Protein AF-A0A427AGK7-F1 (afdb_monomer_lite)

Secondary structure (DSSP, 8-state):
--PPPPPPPP------SS-SS-EEEE---GGGG--TT-PPP-----------PEEEEEEEE---TT-S--HHHHHHHHHHHHHHHH-PPTTEEEEEEEEEPSSHHHHHHHHHHHHHTPPPB----HHHHHHHHHTTT--EEEES---SSHHHHHHHHHHHHHHHHTB---EEE---TTTS-HHHHHHHHHHHHHHHHT--

Structure (mmCIF, N/CA/C/O backbone):
data_AF-A0A427AGK7-F1
#
_entry.id   AF-A0A427AGK7-F1
#
loop_
_atom_site.group_PDB
_atom_site.id
_atom_site.type_symbol
_atom_site.label_atom_id
_atom_site.label_alt_id
_atom_site.label_comp_id
_atom_site.label_asym_id
_atom_site.label_entity_id
_atom_site.label_seq_id
_atom_site.pdbx_PDB_ins_code
_atom_site.Cartn_x
_atom_site.Cartn_y
_atom_site.Cartn_z
_atom_site.occupancy
_atom_site.B_iso_or_equiv
_atom_site.auth_seq_id
_atom_site.auth_comp_id
_atom_site.auth_asym_id
_atom_site.auth_atom_id
_atom_site.pdbx_PDB_model_num
ATOM 1 N N . ARG A 1 1 ? 22.500 26.316 5.414 1.00 35.50 1 ARG A N 1
ATOM 2 C CA . ARG A 1 1 ? 22.811 25.466 4.239 1.00 35.50 1 ARG A CA 1
ATOM 3 C C . ARG A 1 1 ? 22.930 24.039 4.759 1.00 35.50 1 ARG A C 1
ATOM 5 O O . ARG A 1 1 ? 23.998 23.674 5.224 1.00 35.50 1 ARG A O 1
ATOM 12 N N . HIS A 1 2 ? 21.816 23.311 4.831 1.00 31.70 2 HIS A N 1
ATOM 13 C CA . HIS A 1 2 ? 21.818 21.918 5.280 1.00 31.70 2 HIS A CA 1
ATOM 14 C C . HIS A 1 2 ? 22.130 21.042 4.071 1.00 31.70 2 HIS A C 1
ATOM 16 O O . HIS A 1 2 ? 21.381 21.049 3.099 1.00 31.70 2 HIS A O 1
ATOM 22 N N . SER A 1 3 ? 23.280 20.378 4.099 1.00 33.50 3 SER A N 1
ATOM 23 C CA . SER A 1 3 ? 23.682 19.441 3.057 1.00 33.50 3 SER A CA 1
ATOM 24 C C . SER A 1 3 ? 22.918 18.138 3.258 1.00 33.50 3 SER A C 1
ATOM 26 O O . SER A 1 3 ? 23.075 17.489 4.291 1.00 33.50 3 SER A O 1
ATOM 28 N N . LEU A 1 4 ? 22.086 17.777 2.283 1.00 35.69 4 LEU A N 1
ATOM 29 C CA . LEU A 1 4 ? 21.506 16.440 2.187 1.00 35.69 4 LEU A CA 1
ATOM 30 C C . LEU A 1 4 ? 22.646 15.413 2.033 1.00 35.69 4 LEU A C 1
ATOM 32 O O . LEU A 1 4 ? 23.600 15.682 1.292 1.00 35.69 4 LEU A O 1
ATOM 36 N N . PRO A 1 5 ? 22.588 14.257 2.716 1.00 35.25 5 PRO A N 1
ATOM 37 C CA . PRO A 1 5 ? 23.569 13.199 2.521 1.00 35.25 5 PRO A CA 1
ATOM 38 C C . PRO A 1 5 ? 23.477 12.669 1.084 1.00 35.25 5 PRO A C 1
ATOM 40 O O . PRO A 1 5 ? 22.405 12.288 0.616 1.00 35.25 5 PRO A O 1
ATOM 43 N N . GLN A 1 6 ? 24.605 12.683 0.369 1.00 34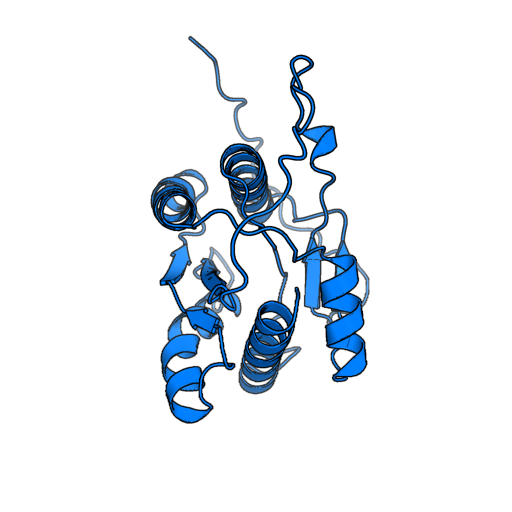.66 6 GLN A N 1
ATOM 44 C CA . GLN A 1 6 ? 24.687 12.176 -1.000 1.00 34.66 6 GLN A CA 1
ATOM 45 C C . GLN A 1 6 ? 24.492 10.654 -1.036 1.00 34.66 6 GLN A C 1
ATOM 47 O O . GLN A 1 6 ? 25.015 9.929 -0.188 1.00 34.66 6 GLN A O 1
ATOM 52 N N . GLN A 1 7 ? 23.747 10.182 -2.037 1.00 40.00 7 GLN A N 1
ATOM 53 C CA . GLN A 1 7 ? 23.478 8.763 -2.271 1.00 40.00 7 GLN A CA 1
ATOM 54 C C . GLN A 1 7 ? 24.764 8.001 -2.652 1.00 40.00 7 GLN A C 1
ATOM 56 O O . GLN A 1 7 ? 25.498 8.465 -3.528 1.00 40.00 7 GLN A O 1
ATOM 61 N N . PRO A 1 8 ? 25.046 6.822 -2.064 1.00 30.89 8 PRO A N 1
ATOM 62 C CA . PRO A 1 8 ? 26.106 5.945 -2.546 1.00 30.89 8 PRO A CA 1
ATOM 63 C C . PRO A 1 8 ? 25.669 5.171 -3.801 1.00 30.89 8 PRO A C 1
ATOM 65 O O . PRO A 1 8 ? 24.491 4.873 -4.005 1.00 30.89 8 PRO A O 1
ATOM 68 N N . SER A 1 9 ? 26.647 4.868 -4.655 1.00 37.69 9 SER A N 1
ATOM 69 C CA . SER A 1 9 ? 26.482 4.307 -5.996 1.00 37.69 9 SER A CA 1
ATOM 70 C C . SER A 1 9 ? 25.935 2.873 -6.030 1.00 37.69 9 SER A C 1
ATOM 72 O O . SER A 1 9 ? 26.129 2.060 -5.127 1.00 37.69 9 SER A O 1
ATOM 74 N N . SER A 1 10 ? 25.239 2.588 -7.133 1.00 44.53 10 SER A N 1
ATOM 75 C CA . SER A 1 10 ? 24.468 1.381 -7.428 1.00 44.53 10 SER A CA 1
ATOM 76 C C . SER A 1 10 ? 25.247 0.069 -7.269 1.00 44.53 10 SER A C 1
ATOM 78 O O . SER A 1 10 ? 26.170 -0.212 -8.035 1.00 44.53 10 SER A O 1
ATOM 80 N N . SER A 1 11 ? 24.785 -0.810 -6.381 1.00 33.19 11 SER A N 1
ATOM 81 C CA . SER A 1 11 ? 25.010 -2.251 -6.526 1.00 33.19 11 SER A CA 1
ATOM 82 C C . SER A 1 11 ? 23.717 -2.992 -6.196 1.00 33.19 11 SER A C 1
ATOM 84 O O . SER A 1 11 ? 23.063 -2.682 -5.201 1.00 33.19 11 SER A O 1
ATOM 86 N N . ALA A 1 12 ? 23.341 -3.902 -7.090 1.00 35.28 12 ALA A N 1
ATOM 87 C CA . ALA A 1 12 ? 22.049 -4.561 -7.203 1.00 35.28 12 ALA A CA 1
ATOM 88 C C . ALA A 1 12 ? 21.506 -5.180 -5.902 1.00 35.28 12 ALA A C 1
ATOM 90 O O . ALA A 1 12 ? 22.242 -5.669 -5.044 1.00 35.28 12 ALA A O 1
ATOM 91 N N . ALA A 1 13 ? 20.175 -5.176 -5.809 1.00 34.19 13 ALA A N 1
ATOM 92 C CA . ALA A 1 13 ? 19.383 -5.818 -4.774 1.00 34.19 13 ALA A CA 1
ATOM 93 C C . ALA A 1 13 ? 19.813 -7.277 -4.555 1.00 34.19 13 ALA A C 1
ATOM 95 O O . ALA A 1 13 ? 19.560 -8.142 -5.389 1.00 34.19 13 ALA A O 1
ATOM 96 N N . LYS A 1 14 ? 20.424 -7.568 -3.402 1.00 30.39 14 LYS A N 1
ATOM 97 C CA . LYS A 1 14 ? 20.350 -8.921 -2.847 1.00 30.39 14 LYS A CA 1
ATOM 98 C C . LYS A 1 14 ? 18.959 -9.070 -2.247 1.00 30.39 14 LYS A C 1
ATOM 100 O O . LYS A 1 14 ? 18.666 -8.403 -1.255 1.00 30.39 14 LYS A O 1
ATOM 105 N N . ALA A 1 15 ? 18.126 -9.865 -2.911 1.00 37.25 15 ALA A N 1
ATOM 106 C CA . ALA A 1 15 ? 16.858 -10.345 -2.389 1.00 37.25 15 ALA A CA 1
ATOM 107 C C . ALA A 1 15 ? 17.104 -11.049 -1.048 1.00 37.25 15 ALA A C 1
ATOM 109 O O . ALA A 1 15 ? 18.038 -11.846 -0.937 1.00 37.25 15 ALA A O 1
ATOM 110 N N . GLU A 1 16 ? 16.306 -10.725 -0.031 1.00 40.09 16 GLU A N 1
ATOM 111 C CA . GLU A 1 16 ? 16.298 -11.499 1.206 1.00 40.09 16 GLU A CA 1
ATOM 112 C C . GLU A 1 16 ? 15.778 -12.911 0.916 1.00 40.09 16 GLU A C 1
ATOM 114 O O . GLU A 1 16 ? 14.703 -13.115 0.349 1.00 40.09 16 GLU A O 1
ATOM 119 N N . GLU A 1 17 ? 16.595 -13.887 1.284 1.00 42.41 17 GLU A N 1
ATOM 120 C CA . GLU A 1 17 ? 16.390 -15.308 1.064 1.00 42.41 17 GLU A CA 1
ATOM 121 C C . GLU A 1 17 ? 15.401 -15.837 2.115 1.00 42.41 17 GLU A C 1
ATOM 123 O O . GLU A 1 17 ? 15.739 -16.015 3.283 1.00 42.41 17 GLU A O 1
ATOM 128 N N . GLY A 1 18 ? 14.143 -16.034 1.715 1.00 41.34 18 GLY A N 1
ATOM 129 C CA . GLY A 1 18 ? 13.121 -16.627 2.578 1.00 41.34 18 GLY A CA 1
ATOM 130 C C . GLY A 1 18 ? 11.700 -16.332 2.105 1.00 41.34 18 GLY A C 1
ATOM 131 O O . GLY A 1 18 ? 11.166 -15.258 2.365 1.00 41.34 18 GLY A O 1
ATOM 132 N N . TYR A 1 19 ? 11.075 -17.319 1.460 1.00 43.12 19 TYR A N 1
ATOM 133 C CA . TYR A 1 19 ? 9.668 -17.350 1.029 1.00 43.12 19 TYR A CA 1
ATOM 134 C C . TYR A 1 19 ? 9.284 -16.288 -0.020 1.00 43.12 19 TYR A C 1
ATOM 136 O O . TYR A 1 19 ? 8.870 -15.186 0.359 1.00 43.12 19 TYR A O 1
ATOM 144 N N . PRO A 1 20 ? 9.376 -16.622 -1.324 1.00 52.53 20 PRO A N 1
ATOM 145 C CA . PRO A 1 20 ? 8.968 -15.730 -2.412 1.00 52.53 20 PRO A CA 1
ATOM 146 C C . PRO A 1 20 ? 7.445 -15.485 -2.452 1.00 52.53 20 PRO A C 1
ATOM 148 O O . PRO A 1 20 ? 7.007 -14.508 -3.046 1.00 52.53 20 PRO A O 1
ATOM 151 N N . ASP A 1 21 ? 6.642 -16.298 -1.754 1.00 58.91 21 ASP A N 1
ATOM 152 C CA . ASP A 1 21 ? 5.173 -16.321 -1.862 1.00 58.91 21 ASP A CA 1
ATOM 153 C C . ASP A 1 21 ? 4.446 -15.525 -0.757 1.00 58.91 21 ASP A C 1
ATOM 155 O O . ASP A 1 21 ? 3.415 -15.957 -0.238 1.00 58.91 21 ASP A O 1
ATOM 159 N N . THR A 1 22 ? 4.989 -14.403 -0.278 1.00 69.81 22 THR A N 1
ATOM 160 C CA . THR A 1 22 ? 4.386 -13.681 0.863 1.00 69.81 22 THR A CA 1
ATOM 161 C C . THR A 1 22 ? 4.417 -12.168 0.689 1.00 69.81 22 THR A C 1
ATOM 163 O O . THR A 1 22 ? 5.399 -11.606 0.214 1.00 69.81 22 THR A O 1
ATOM 166 N N . PHE A 1 23 ? 3.354 -11.503 1.146 1.00 79.31 23 PHE A N 1
ATOM 167 C CA . PHE A 1 23 ? 3.286 -10.047 1.262 1.00 79.31 23 PHE A CA 1
ATOM 168 C C . PHE A 1 23 ? 4.051 -9.576 2.502 1.00 79.31 23 PHE A C 1
ATOM 170 O O . PHE A 1 23 ? 3.842 -10.091 3.606 1.00 79.31 23 PHE A O 1
ATOM 177 N N . VAL A 1 24 ? 4.937 -8.596 2.346 1.00 78.44 24 VAL A N 1
ATOM 178 C CA . VAL A 1 24 ? 5.840 -8.179 3.429 1.00 78.44 24 VAL A CA 1
ATOM 179 C C . VAL A 1 24 ? 5.551 -6.744 3.831 1.00 78.44 24 VAL A C 1
ATOM 181 O O . VAL A 1 24 ? 5.811 -5.823 3.067 1.00 78.44 24 VAL A O 1
ATOM 184 N N . PHE A 1 25 ? 5.041 -6.556 5.043 1.00 79.88 25 PHE A N 1
ATOM 185 C CA . PHE A 1 25 ? 4.836 -5.241 5.635 1.00 79.88 25 PHE A CA 1
ATOM 186 C C . PHE A 1 25 ? 6.136 -4.756 6.263 1.00 79.88 25 PHE A C 1
ATOM 188 O O . PHE A 1 25 ? 6.642 -5.370 7.204 1.00 79.88 25 PHE A O 1
ATOM 195 N N . SER A 1 26 ? 6.673 -3.644 5.786 1.00 76.31 26 SER A N 1
ATOM 196 C CA . SER A 1 26 ? 7.818 -3.022 6.441 1.00 76.31 26 SER A CA 1
ATOM 197 C C . SER A 1 26 ? 7.371 -2.386 7.760 1.00 76.31 26 SER A C 1
ATOM 199 O O . SER A 1 26 ? 6.339 -1.722 7.827 1.00 76.31 26 SER A O 1
ATOM 201 N N . ARG A 1 27 ? 8.152 -2.589 8.820 1.00 67.75 27 ARG A N 1
ATOM 202 C CA . ARG A 1 27 ? 8.009 -1.941 10.122 1.00 67.75 27 ARG A CA 1
ATOM 203 C C . ARG A 1 27 ? 9.362 -1.363 10.484 1.00 67.75 27 ARG A C 1
ATOM 205 O O . ARG A 1 27 ? 10.180 -2.042 11.092 1.00 67.75 27 ARG A O 1
ATOM 212 N N . VAL A 1 28 ? 9.603 -0.109 10.129 1.00 59.59 28 VAL A N 1
ATOM 213 C CA . VAL A 1 28 ? 10.784 0.582 10.643 1.00 59.59 28 VAL A CA 1
ATOM 214 C C . VAL A 1 28 ? 10.365 1.358 11.893 1.00 59.59 28 VAL A C 1
ATOM 216 O O . VAL A 1 28 ? 9.384 2.102 11.821 1.00 59.59 28 VAL A O 1
ATOM 219 N N . PRO A 1 29 ? 11.008 1.161 13.062 1.00 56.38 29 PRO A N 1
ATOM 220 C CA . PRO A 1 29 ? 10.618 1.878 14.269 1.00 56.38 29 PRO A CA 1
ATOM 221 C C . PRO A 1 29 ? 10.714 3.386 14.027 1.00 56.38 29 PRO A C 1
ATOM 223 O O . PRO A 1 29 ? 11.797 3.883 13.750 1.00 56.38 29 PRO A O 1
ATOM 226 N N . ALA A 1 30 ? 9.617 4.133 14.180 1.00 49.88 30 ALA A N 1
ATOM 227 C CA . ALA A 1 30 ? 9.643 5.599 14.056 1.00 49.88 30 ALA A CA 1
ATOM 228 C C . ALA A 1 30 ? 10.718 6.247 14.963 1.00 49.88 30 ALA A C 1
ATOM 230 O O . ALA A 1 30 ? 11.236 7.322 14.689 1.00 49.88 30 ALA A O 1
ATOM 231 N N . GLU A 1 31 ? 11.107 5.544 16.028 1.00 51.75 31 GLU A N 1
ATOM 232 C CA . GLU A 1 31 ? 12.115 5.949 17.006 1.00 51.75 31 GLU A CA 1
ATOM 233 C C . GLU A 1 31 ? 13.527 6.092 16.436 1.00 51.75 31 GLU A C 1
ATOM 235 O O . GLU A 1 31 ? 14.267 6.943 16.921 1.00 51.75 31 GLU A O 1
ATOM 240 N N . ILE A 1 32 ? 13.895 5.335 15.392 1.00 54.22 32 ILE A N 1
ATOM 241 C CA . ILE A 1 32 ? 15.199 5.520 14.732 1.00 54.22 32 ILE A CA 1
ATOM 242 C C . ILE A 1 32 ? 15.270 6.831 13.929 1.00 54.22 32 ILE A C 1
ATOM 244 O O . ILE A 1 32 ? 16.322 7.171 13.394 1.00 54.22 32 ILE A O 1
ATOM 248 N N . TYR A 1 33 ? 14.155 7.566 13.851 1.00 50.22 33 TYR A N 1
ATOM 249 C CA . TYR A 1 33 ? 14.001 8.791 13.073 1.00 50.22 33 TYR A CA 1
ATOM 250 C C . TYR A 1 33 ? 13.654 10.026 13.919 1.00 50.22 33 TYR A C 1
ATOM 252 O O . TYR A 1 33 ? 13.439 11.102 13.361 1.00 50.22 33 TYR A O 1
ATOM 260 N N . ARG A 1 34 ? 13.637 9.907 15.256 1.00 49.81 34 ARG A N 1
ATOM 261 C CA . ARG A 1 34 ? 13.461 11.050 16.166 1.00 49.81 34 ARG A CA 1
ATOM 262 C C . ARG A 1 34 ? 14.764 11.861 16.260 1.00 49.81 34 ARG A C 1
ATOM 264 O O . ARG A 1 34 ? 15.786 11.321 16.672 1.00 49.81 34 ARG A O 1
ATOM 271 N N . ASP A 1 35 ? 14.726 13.159 15.935 1.00 44.09 35 ASP A N 1
ATOM 272 C CA . ASP A 1 35 ? 15.713 14.129 16.457 1.00 44.09 35 ASP A CA 1
ATOM 273 C C . ASP A 1 35 ? 15.574 14.169 17.995 1.00 44.09 35 ASP A C 1
ATOM 275 O O . ASP A 1 35 ? 14.478 13.961 18.526 1.00 44.09 35 ASP A O 1
ATOM 279 N N . GLU A 1 36 ? 16.645 14.489 18.728 1.00 45.47 36 GLU A N 1
ATOM 280 C CA . GLU A 1 36 ? 16.700 14.586 20.203 1.00 45.47 36 GLU A CA 1
ATOM 281 C C . GLU A 1 36 ? 15.717 15.628 20.795 1.00 45.47 36 GLU A C 1
ATOM 283 O O . GLU A 1 36 ? 15.633 15.825 22.006 1.00 45.47 36 GLU A O 1
ATOM 288 N N . ARG A 1 37 ? 14.916 16.280 19.945 1.00 50.00 37 ARG A N 1
ATOM 289 C CA . ARG A 1 37 ? 13.854 17.238 20.270 1.00 50.00 37 ARG A CA 1
ATOM 290 C C . ARG A 1 37 ? 12.438 16.645 20.191 1.00 50.00 37 ARG A C 1
ATOM 292 O O . ARG A 1 37 ? 11.480 17.368 19.927 1.00 50.00 37 ARG A O 1
ATOM 299 N N . GLY A 1 38 ? 12.284 15.340 20.417 1.00 43.19 38 GLY A N 1
ATOM 300 C CA . GLY A 1 38 ? 10.993 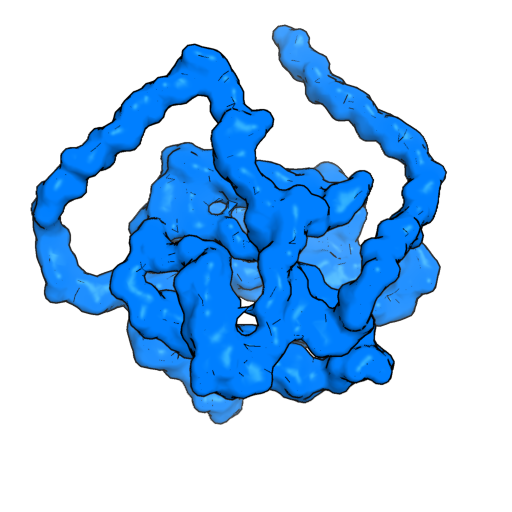14.644 20.399 1.00 43.19 38 GLY A CA 1
ATOM 301 C C . GLY A 1 38 ? 10.023 15.118 21.492 1.00 43.19 38 GLY A C 1
ATOM 302 O O . GLY A 1 38 ? 10.138 14.735 22.658 1.00 43.19 38 GLY A O 1
ATOM 303 N N . GLY A 1 39 ? 9.041 15.937 21.110 1.00 42.56 39 GLY A N 1
ATOM 304 C CA . GLY A 1 39 ? 7.917 16.333 21.959 1.00 42.56 39 GLY A CA 1
ATOM 305 C C . GLY A 1 39 ? 7.001 15.151 22.298 1.00 42.56 39 GLY A C 1
ATOM 306 O O . GLY A 1 39 ? 6.704 14.308 21.453 1.00 42.56 39 GLY A O 1
ATOM 307 N N . ARG A 1 40 ? 6.542 15.082 23.554 1.00 43.88 40 ARG A N 1
ATOM 308 C CA . ARG A 1 40 ? 5.563 14.083 24.016 1.00 43.88 40 ARG A CA 1
ATOM 309 C C . ARG A 1 40 ? 4.237 14.232 23.268 1.00 43.88 40 ARG A C 1
ATOM 311 O O . ARG A 1 40 ? 3.692 15.333 23.205 1.00 43.88 40 ARG A O 1
ATOM 318 N N . ARG A 1 41 ? 3.684 13.100 22.812 1.00 50.47 41 ARG A N 1
ATOM 319 C CA . ARG A 1 41 ? 2.290 12.977 22.360 1.00 50.47 41 ARG A CA 1
ATOM 320 C C . ARG A 1 41 ? 1.360 13.490 23.461 1.00 50.47 41 ARG A C 1
ATOM 322 O O . ARG A 1 41 ? 1.372 12.952 24.569 1.00 50.47 41 ARG A O 1
ATOM 329 N N . ARG A 1 42 ? 0.568 14.520 23.162 1.00 38.69 42 ARG A N 1
ATOM 330 C CA . ARG A 1 42 ? -0.614 14.844 23.959 1.00 38.69 42 ARG A CA 1
ATOM 331 C C . ARG A 1 42 ? -1.712 13.873 23.544 1.00 38.69 42 ARG A C 1
ATOM 333 O O . ARG A 1 42 ? -2.095 13.836 22.380 1.00 38.69 42 ARG A O 1
ATOM 340 N N . GLN A 1 43 ? -2.124 13.028 24.482 1.00 38.06 43 GLN A N 1
ATOM 341 C CA . GLN A 1 43 ? -3.435 12.399 24.421 1.00 38.06 43 GLN A CA 1
ATOM 342 C C . GLN A 1 43 ? -4.435 13.503 24.733 1.00 38.06 43 GLN A C 1
ATOM 344 O O . GLN A 1 43 ? -4.582 13.872 25.895 1.00 38.06 43 GLN A O 1
ATOM 349 N N . ASP A 1 44 ? -5.063 14.048 23.702 1.00 38.09 44 ASP A N 1
ATOM 350 C CA . ASP A 1 44 ? -6.246 14.869 23.894 1.00 38.09 44 ASP A CA 1
ATOM 351 C C . ASP A 1 44 ? -7.464 13.948 23.697 1.00 38.09 44 ASP A C 1
ATOM 353 O O . ASP A 1 44 ? -7.627 13.308 22.656 1.00 38.09 44 ASP A O 1
ATOM 357 N N . GLU A 1 45 ? -8.251 13.799 24.767 1.00 51.56 45 GLU A N 1
ATOM 358 C CA . GLU A 1 45 ? -9.477 13.000 24.845 1.00 51.56 45 GLU A CA 1
ATOM 359 C C . GLU A 1 45 ? -10.679 13.679 24.158 1.00 51.56 45 GLU A C 1
ATOM 361 O O . GLU A 1 45 ? -10.902 14.877 24.308 1.00 51.56 45 GLU A O 1
ATOM 366 N N . MET A 1 46 ? -11.505 12.820 23.542 1.00 51.97 46 MET A N 1
ATOM 367 C CA . MET A 1 46 ? -12.957 12.886 23.286 1.00 51.97 46 MET A CA 1
ATOM 368 C C . MET A 1 46 ? -13.577 13.988 22.403 1.00 51.97 46 MET A C 1
ATOM 370 O O . MET A 1 46 ? -13.619 15.165 22.748 1.00 51.97 46 MET A O 1
ATOM 374 N N . GLY A 1 47 ? -14.305 13.530 21.371 1.00 40.53 47 GLY A N 1
ATOM 375 C CA . GLY A 1 47 ? -15.443 14.258 20.799 1.00 40.53 47 GLY A CA 1
ATOM 376 C C . GLY A 1 47 ? -15.969 13.730 19.456 1.00 40.53 47 GLY A C 1
ATOM 377 O O . GLY A 1 47 ? -15.401 14.034 18.417 1.00 40.53 47 GLY A O 1
ATOM 378 N N . SER A 1 48 ? -17.136 13.072 19.492 1.00 40.62 48 SER A N 1
ATOM 379 C CA . SER A 1 48 ? -18.051 12.686 18.391 1.00 40.62 48 SER A CA 1
ATOM 380 C C . SER A 1 48 ? -17.775 11.379 17.621 1.00 40.62 48 SER A C 1
ATOM 382 O O . SER A 1 48 ? -16.972 11.307 16.698 1.00 40.62 48 SER A O 1
ATOM 384 N N . GLU A 1 49 ? -18.539 10.340 17.976 1.00 54.84 49 GLU A N 1
ATOM 385 C CA . GLU A 1 49 ? -18.697 9.102 17.207 1.00 54.84 49 GLU A CA 1
ATOM 386 C C . GLU A 1 49 ? -19.550 9.370 15.957 1.00 54.84 49 GLU A C 1
ATOM 388 O O . GLU A 1 49 ? -20.761 9.158 15.924 1.00 54.84 49 GLU A O 1
ATOM 393 N N . THR A 1 50 ? -18.909 9.851 14.899 1.00 47.38 50 THR A N 1
ATOM 394 C CA . THR A 1 50 ? -19.305 9.430 13.552 1.00 47.38 50 THR A CA 1
ATOM 395 C C . THR A 1 50 ? -18.333 8.325 13.154 1.00 47.38 50 THR A C 1
ATOM 397 O O . THR A 1 50 ? -17.159 8.438 13.512 1.00 47.38 50 THR A O 1
ATOM 400 N N . PRO A 1 51 ? -18.757 7.238 12.478 1.00 53.75 51 PRO A N 1
ATOM 401 C CA . PRO A 1 51 ? -17.795 6.327 11.876 1.00 53.75 51 PRO A CA 1
ATOM 402 C C . PRO A 1 51 ? -17.002 7.162 10.875 1.00 53.75 51 PRO A C 1
ATOM 404 O O . PRO A 1 51 ? -17.523 7.521 9.818 1.00 53.75 51 PRO A O 1
ATOM 407 N N . SER A 1 52 ? -15.804 7.586 11.275 1.00 67.38 52 SER A N 1
ATOM 408 C CA . SER A 1 52 ? -14.964 8.435 10.449 1.00 67.38 52 SER A CA 1
ATOM 409 C C . SER A 1 52 ? -14.571 7.594 9.251 1.00 67.38 52 SER A C 1
ATOM 411 O O . SER A 1 52 ? -13.831 6.621 9.391 1.00 67.38 52 SER A O 1
ATOM 413 N N . GLU A 1 53 ? -15.137 7.925 8.095 1.00 81.75 53 GLU A N 1
ATOM 414 C CA . GLU A 1 53 ? -14.798 7.279 6.836 1.00 81.75 53 GLU A CA 1
ATOM 415 C C . GLU A 1 53 ? -13.272 7.295 6.664 1.00 81.75 53 GLU A C 1
ATOM 417 O O . GLU A 1 53 ? -12.642 8.353 6.719 1.00 81.75 53 GLU A O 1
ATOM 422 N N . VAL A 1 54 ? -12.674 6.117 6.483 1.00 86.06 54 VAL A N 1
ATOM 423 C CA . VAL A 1 54 ? -11.231 5.963 6.309 1.00 86.06 54 VAL A CA 1
ATOM 424 C C . VAL A 1 54 ? -10.877 6.319 4.874 1.00 86.06 54 VAL A C 1
ATOM 426 O O . VAL A 1 54 ? -11.290 5.636 3.936 1.00 86.06 54 VAL A O 1
ATOM 429 N N . ALA A 1 55 ? -10.092 7.375 4.679 1.00 89.94 55 ALA A N 1
ATOM 430 C CA . ALA A 1 55 ? -9.543 7.701 3.369 1.00 89.94 55 ALA A CA 1
ATOM 431 C C . ALA A 1 55 ? -8.209 6.971 3.165 1.00 89.94 55 ALA A C 1
ATOM 433 O O . ALA A 1 55 ? -7.238 7.235 3.870 1.00 89.94 55 ALA A O 1
ATOM 434 N N . VAL A 1 56 ? -8.140 6.077 2.176 1.00 91.44 56 VAL A N 1
ATOM 435 C CA . VAL A 1 56 ? -6.903 5.359 1.842 1.00 91.44 56 VAL A CA 1
ATOM 436 C C . VAL A 1 56 ? -6.304 5.906 0.555 1.00 91.44 56 VAL A C 1
ATOM 438 O O . VAL A 1 56 ? -6.955 5.944 -0.491 1.00 91.44 56 VAL A O 1
ATOM 441 N N . HIS A 1 57 ? -5.036 6.297 0.629 1.00 92.75 57 HIS A N 1
ATOM 442 C CA . HIS A 1 57 ? -4.231 6.687 -0.519 1.00 92.75 57 HIS A CA 1
ATOM 443 C C . HIS A 1 57 ? -3.196 5.605 -0.803 1.00 92.75 57 HIS A C 1
ATOM 445 O O . HIS A 1 57 ? -2.468 5.182 0.093 1.00 92.75 57 HIS A O 1
ATOM 451 N N . ILE A 1 58 ? -3.131 5.148 -2.051 1.00 93.50 58 ILE A N 1
ATOM 452 C CA . ILE A 1 58 ? -2.302 4.011 -2.444 1.00 93.50 58 ILE A CA 1
ATOM 453 C C . ILE A 1 58 ? -1.311 4.471 -3.493 1.00 93.50 58 ILE A C 1
ATOM 455 O O . ILE A 1 58 ? -1.663 5.136 -4.470 1.00 93.50 58 ILE A O 1
ATOM 459 N N . THR A 1 59 ? -0.057 4.094 -3.284 1.00 93.50 59 THR A N 1
ATOM 460 C CA . THR A 1 59 ? 1.002 4.321 -4.255 1.00 93.50 59 THR A CA 1
ATOM 461 C C . THR A 1 59 ? 1.615 3.004 -4.698 1.00 93.50 59 THR A C 1
ATOM 463 O O . THR A 1 59 ? 1.616 2.015 -3.967 1.00 93.50 59 THR A O 1
ATOM 466 N N . GLY A 1 60 ? 2.099 2.993 -5.932 1.00 92.44 60 GLY A N 1
ATOM 467 C CA . GLY A 1 60 ? 2.891 1.913 -6.506 1.00 92.44 60 GLY A CA 1
ATOM 468 C C . GLY A 1 60 ? 4.116 2.506 -7.179 1.00 92.44 60 GLY A C 1
ATOM 469 O O . GLY A 1 60 ? 4.249 3.724 -7.258 1.00 92.44 60 GLY A O 1
ATOM 470 N N . PHE A 1 61 ? 5.000 1.666 -7.690 1.00 90.25 61 PHE A N 1
ATOM 471 C CA . PHE A 1 61 ? 6.165 2.103 -8.446 1.00 90.25 61 PHE A CA 1
ATOM 472 C C . PHE A 1 61 ? 6.051 1.629 -9.883 1.00 90.25 61 PHE A C 1
ATOM 474 O O . PHE A 1 61 ? 5.674 0.485 -10.124 1.00 90.25 61 PHE A O 1
ATOM 481 N N . GLY A 1 62 ? 6.432 2.489 -10.824 1.00 88.75 62 GLY A N 1
ATOM 482 C CA . GLY A 1 62 ? 6.590 2.086 -12.216 1.00 88.75 62 GLY A CA 1
ATOM 483 C C . GLY A 1 62 ? 7.650 0.991 -12.392 1.00 88.75 62 GLY A C 1
ATOM 484 O O . GLY A 1 62 ? 8.415 0.649 -11.482 1.00 88.75 62 GLY A O 1
ATOM 485 N N . ARG A 1 63 ? 7.729 0.440 -13.597 1.00 87.31 63 ARG A N 1
ATOM 486 C CA . ARG A 1 63 ? 8.879 -0.348 -14.069 1.00 87.31 63 ARG A CA 1
ATOM 487 C C . ARG A 1 63 ? 10.213 0.403 -13.937 1.00 87.31 63 ARG A C 1
ATOM 489 O O . ARG A 1 63 ? 10.278 1.619 -14.100 1.00 87.31 63 ARG A O 1
ATOM 496 N N . PHE A 1 64 ? 11.291 -0.347 -13.710 1.00 82.25 64 PHE A N 1
ATOM 497 C CA . PHE A 1 64 ? 12.664 0.161 -13.605 1.00 82.25 64 PHE A CA 1
ATOM 498 C C . PHE A 1 64 ? 13.626 -0.628 -14.498 1.00 82.25 64 PHE A C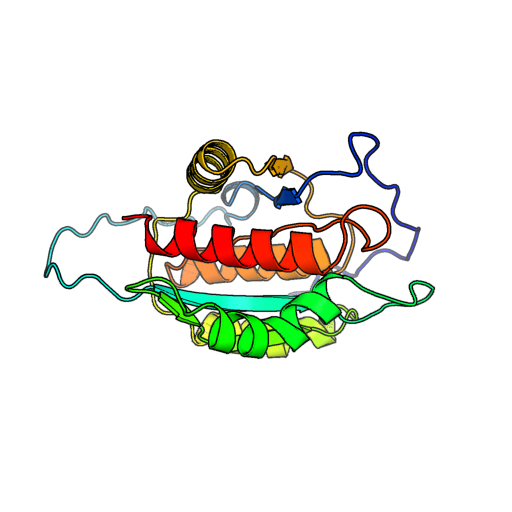 1
ATOM 500 O O . PHE A 1 64 ? 13.271 -1.653 -15.079 1.00 82.25 64 PHE A O 1
ATOM 507 N N . HIS A 1 65 ? 14.854 -0.125 -14.653 1.00 77.38 65 HIS A N 1
ATOM 508 C CA . HIS A 1 65 ? 15.812 -0.668 -15.613 1.00 77.38 65 HIS A CA 1
ATOM 509 C C . HIS A 1 65 ? 16.062 -2.171 -15.400 1.00 77.38 65 HIS A C 1
ATOM 511 O O . HIS A 1 65 ? 16.468 -2.592 -14.319 1.00 77.38 65 HIS A O 1
ATOM 517 N N . GLY A 1 66 ? 15.820 -2.964 -16.447 1.00 76.44 66 GLY A N 1
ATOM 518 C CA . GLY A 1 66 ? 15.996 -4.419 -16.433 1.00 76.44 66 GLY A CA 1
ATOM 519 C C . GLY A 1 66 ? 14.810 -5.223 -15.889 1.00 76.44 66 GLY A C 1
ATOM 520 O O . GLY A 1 66 ? 14.864 -6.448 -15.942 1.00 76.44 66 GLY A O 1
ATOM 521 N N . VAL A 1 67 ? 13.738 -4.574 -15.418 1.00 79.06 67 VAL A N 1
ATOM 522 C CA . VAL A 1 67 ? 12.520 -5.241 -14.935 1.00 79.06 67 VAL A CA 1
ATOM 523 C C . VAL A 1 67 ? 11.336 -4.828 -15.820 1.00 79.06 67 VAL A C 1
ATOM 525 O O . VAL A 1 67 ? 10.890 -3.681 -15.741 1.00 79.06 67 VAL A O 1
ATOM 528 N N . PRO A 1 68 ? 10.848 -5.721 -16.706 1.00 80.50 68 PRO A N 1
ATOM 529 C CA . PRO A 1 68 ? 9.851 -5.374 -17.723 1.00 80.50 68 PRO A CA 1
ATOM 530 C C . PRO A 1 68 ? 8.469 -5.074 -17.132 1.00 80.50 68 PRO A C 1
ATOM 532 O O . PRO A 1 68 ? 7.705 -4.313 -17.727 1.00 80.50 68 PRO A O 1
ATOM 535 N N . GLU A 1 69 ? 8.174 -5.639 -15.961 1.00 85.81 69 GLU A N 1
ATOM 536 C CA . GLU A 1 69 ? 6.909 -5.483 -15.256 1.00 85.81 69 GLU A CA 1
ATOM 537 C C . GLU A 1 69 ? 7.153 -5.280 -13.758 1.00 85.81 69 GLU A C 1
ATOM 539 O O . GLU A 1 69 ? 7.881 -6.044 -13.125 1.00 85.81 69 GLU A O 1
ATOM 544 N N . ASN A 1 70 ? 6.533 -4.245 -13.186 1.00 90.38 70 ASN A N 1
ATOM 545 C CA . ASN A 1 70 ? 6.473 -4.047 -11.743 1.00 90.38 70 ASN A CA 1
ATOM 546 C C . ASN A 1 70 ? 5.042 -4.347 -11.266 1.00 90.38 70 ASN A C 1
ATOM 548 O O . ASN A 1 70 ? 4.123 -3.613 -11.644 1.00 90.38 70 ASN A O 1
ATOM 552 N N . PRO A 1 71 ? 4.824 -5.370 -10.421 1.00 92.88 71 PRO A N 1
ATOM 553 C CA . PRO A 1 71 ? 3.488 -5.726 -9.951 1.00 92.88 71 PRO A CA 1
ATOM 554 C C . PRO A 1 71 ? 2.725 -4.560 -9.312 1.00 92.88 71 PRO A C 1
ATOM 556 O O . PRO A 1 71 ? 1.514 -4.443 -9.491 1.00 92.88 71 PRO A O 1
ATOM 559 N N . THR A 1 72 ? 3.421 -3.654 -8.615 1.00 93.81 72 THR A N 1
ATOM 560 C CA . THR A 1 72 ? 2.780 -2.498 -7.966 1.00 93.81 72 THR A CA 1
ATOM 561 C C . THR A 1 72 ? 2.199 -1.496 -8.969 1.00 93.81 72 THR A C 1
ATOM 563 O O . THR A 1 72 ? 1.121 -0.965 -8.715 1.00 93.81 72 THR A O 1
ATOM 566 N N . GLU A 1 73 ? 2.843 -1.284 -10.125 1.00 94.38 73 GLU A N 1
ATOM 567 C CA . GLU A 1 73 ? 2.299 -0.478 -11.231 1.00 94.38 73 GLU A CA 1
ATOM 568 C C . GLU A 1 73 ? 0.991 -1.090 -11.730 1.00 94.38 73 GLU A C 1
ATOM 570 O O . GLU A 1 73 ? -0.038 -0.416 -11.788 1.00 94.38 73 GLU A O 1
ATOM 575 N N . GLY A 1 74 ? 1.018 -2.395 -12.019 1.00 93.25 74 GLY A N 1
ATOM 576 C CA . GLY A 1 74 ? -0.142 -3.132 -12.505 1.00 93.25 74 GLY A CA 1
ATOM 577 C C . GLY A 1 74 ? -1.304 -3.118 -11.515 1.00 93.25 74 GLY A C 1
ATOM 578 O O . GLY A 1 74 ? -2.443 -2.912 -11.929 1.00 93.25 74 GLY A O 1
ATOM 579 N N . ILE A 1 75 ? -1.035 -3.317 -10.223 1.00 95.38 75 ILE A N 1
ATOM 580 C CA . ILE A 1 75 ? -2.050 -3.272 -9.164 1.00 95.38 75 ILE A CA 1
ATOM 581 C C . ILE A 1 75 ? -2.683 -1.887 -9.089 1.00 95.38 75 ILE A C 1
ATOM 583 O O . ILE A 1 75 ? -3.898 -1.768 -9.212 1.00 95.38 75 ILE A O 1
ATOM 587 N N . VAL A 1 76 ? -1.874 -0.841 -8.910 1.00 94.88 76 VAL A N 1
ATOM 588 C CA . VAL A 1 76 ? -2.377 0.516 -8.659 1.00 94.88 76 VAL A CA 1
ATOM 589 C C . VAL A 1 76 ? -3.128 1.067 -9.865 1.00 94.88 76 VAL A C 1
ATOM 591 O O . VAL A 1 76 ? -4.173 1.687 -9.687 1.00 94.88 76 VAL A O 1
ATOM 594 N N . ALA A 1 77 ? -2.662 0.778 -11.083 1.00 93.88 77 ALA A N 1
ATOM 595 C CA . ALA A 1 77 ? -3.345 1.190 -12.305 1.00 93.88 77 ALA A CA 1
ATOM 596 C C . ALA A 1 77 ? -4.726 0.532 -12.481 1.00 93.88 77 ALA A C 1
ATOM 598 O O . ALA A 1 77 ? -5.613 1.147 -13.058 1.00 93.88 77 ALA A O 1
ATOM 599 N N . GLY A 1 78 ? -4.920 -0.701 -11.995 1.00 93.88 78 GLY A N 1
ATOM 600 C CA . GLY A 1 78 ? -6.186 -1.431 -12.147 1.00 93.88 78 GLY A CA 1
ATOM 601 C C . GLY A 1 78 ? -7.080 -1.454 -10.910 1.00 93.88 78 GLY A C 1
ATOM 602 O O . GLY A 1 78 ? -8.142 -2.071 -10.951 1.00 93.88 78 GLY A O 1
ATOM 603 N N . LEU A 1 79 ? -6.646 -0.870 -9.790 1.00 94.50 79 LEU A N 1
ATOM 604 C CA . LEU A 1 79 ? -7.341 -1.020 -8.512 1.00 94.50 79 LEU A CA 1
ATOM 605 C C . LEU A 1 79 ? -8.698 -0.330 -8.504 1.00 94.50 79 LEU A C 1
ATOM 607 O O . LEU A 1 79 ? -9.646 -0.885 -7.957 1.00 94.50 79 LEU A O 1
ATOM 611 N N . LEU A 1 80 ? -8.799 0.848 -9.120 1.00 92.12 80 LEU A N 1
ATOM 612 C CA . LEU A 1 80 ? -10.061 1.576 -9.174 1.00 92.12 80 LEU A CA 1
ATOM 613 C C . LEU A 1 80 ? -11.137 0.752 -9.891 1.00 92.12 80 LEU A C 1
ATOM 615 O O . LEU A 1 80 ? -12.195 0.526 -9.312 1.00 92.12 80 LEU A O 1
ATOM 619 N N . ASP A 1 81 ? -10.838 0.245 -11.087 1.00 93.31 81 ASP A N 1
ATOM 620 C CA . ASP A 1 81 ? -11.765 -0.573 -11.879 1.00 93.31 81 ASP A CA 1
ATOM 621 C C . ASP A 1 81 ? -12.139 -1.863 -11.135 1.00 93.31 81 ASP A C 1
ATOM 623 O O . ASP A 1 81 ? -13.311 -2.206 -11.002 1.00 93.31 81 ASP A O 1
ATOM 627 N N . PHE A 1 82 ? -11.151 -2.537 -10.539 1.00 94.25 82 PHE A N 1
ATOM 628 C CA . PHE A 1 82 ? -11.392 -3.748 -9.752 1.00 94.25 82 PHE A CA 1
ATOM 629 C C . PHE A 1 82 ? -12.325 -3.502 -8.555 1.00 94.25 82 PHE A C 1
ATOM 631 O O . PHE A 1 82 ? -13.166 -4.343 -8.231 1.00 94.25 82 PHE A O 1
ATOM 638 N N . MET A 1 83 ? -12.195 -2.350 -7.890 1.00 93.25 83 MET A N 1
ATOM 639 C CA . MET A 1 83 ? -13.055 -1.981 -6.764 1.00 93.25 83 MET A CA 1
ATOM 640 C C . MET A 1 83 ? -14.419 -1.435 -7.205 1.00 93.25 83 MET A C 1
ATOM 642 O O . MET A 1 83 ? -15.355 -1.502 -6.412 1.00 93.25 83 MET A O 1
ATOM 646 N N . GLN A 1 84 ? -14.572 -0.941 -8.438 1.00 90.00 84 GLN A N 1
ATOM 647 C CA . GLN A 1 84 ? -15.889 -0.618 -9.000 1.00 90.00 84 GLN A CA 1
ATOM 648 C C . GLN A 1 84 ? -16.733 -1.883 -9.181 1.00 90.00 84 GLN A C 1
ATOM 650 O O . GLN A 1 84 ? -17.908 -1.881 -8.817 1.00 90.00 84 GLN A O 1
ATOM 655 N N . ASP A 1 85 ? -16.120 -2.970 -9.653 1.00 90.25 85 ASP A N 1
ATOM 656 C CA . ASP A 1 85 ? -16.802 -4.256 -9.828 1.00 90.25 85 ASP A CA 1
ATOM 657 C C . ASP A 1 85 ? -17.073 -4.962 -8.490 1.00 90.25 85 ASP A C 1
ATOM 659 O O . ASP A 1 85 ? -18.150 -5.521 -8.273 1.00 90.25 85 ASP A O 1
ATOM 663 N N . LYS A 1 86 ? -16.094 -4.954 -7.574 1.00 91.06 86 LYS A N 1
ATOM 664 C CA . LYS A 1 86 ? -16.198 -5.648 -6.279 1.00 91.06 86 LYS A CA 1
ATOM 665 C C . LYS A 1 86 ? -17.001 -4.865 -5.229 1.00 91.06 86 LYS A C 1
ATOM 667 O O . LYS A 1 86 ? -17.606 -5.478 -4.349 1.00 91.06 86 LYS A O 1
ATOM 672 N N . GLY A 1 87 ? -16.992 -3.537 -5.312 1.00 92.75 87 GLY A N 1
ATOM 673 C CA . GLY A 1 87 ? -17.470 -2.621 -4.277 1.00 92.75 87 GLY A CA 1
ATOM 674 C C . GLY A 1 87 ? -16.384 -2.268 -3.253 1.00 92.75 87 GLY A C 1
ATOM 675 O O . GLY A 1 87 ? -15.564 -3.108 -2.872 1.00 92.75 87 GLY A O 1
ATOM 676 N N . LEU A 1 88 ? -16.381 -1.010 -2.799 1.00 92.88 88 LEU A N 1
ATOM 677 C CA . LEU A 1 88 ? -15.523 -0.552 -1.702 1.00 92.88 88 LEU A CA 1
ATOM 678 C C . LEU A 1 88 ? -16.075 -1.011 -0.336 1.00 92.88 88 LEU A C 1
ATOM 680 O O . LEU A 1 88 ? -17.296 -1.108 -0.178 1.00 92.88 88 LEU A O 1
ATOM 684 N N . PRO A 1 89 ? -15.203 -1.261 0.659 1.00 91.19 89 PRO A N 1
ATOM 685 C CA . PRO A 1 89 ? -15.627 -1.576 2.020 1.00 91.19 89 PRO A CA 1
ATOM 686 C C . PRO A 1 89 ? -16.474 -0.442 2.615 1.00 91.19 89 PRO A C 1
ATOM 688 O O . PRO A 1 89 ? -16.222 0.738 2.358 1.00 91.19 89 PRO A O 1
ATOM 691 N N . GLN A 1 90 ? -17.457 -0.781 3.452 1.00 89.19 90 GLN A N 1
ATOM 692 C CA . GLN A 1 90 ? -18.255 0.229 4.147 1.00 89.19 90 GLN A CA 1
ATOM 693 C C . GLN A 1 90 ? -17.359 1.107 5.028 1.00 89.19 90 GLN A C 1
ATOM 695 O O . GLN A 1 90 ? -16.547 0.595 5.795 1.00 89.19 90 GLN A O 1
ATOM 700 N N . GLY A 1 91 ? -17.543 2.426 4.942 1.00 87.19 91 GLY A N 1
ATOM 701 C CA . GLY A 1 91 ? -16.748 3.379 5.713 1.00 87.19 91 GLY A CA 1
ATOM 702 C C . GLY A 1 91 ? -15.322 3.555 5.190 1.00 87.19 91 GLY A C 1
ATOM 703 O O . GLY A 1 91 ? -14.502 4.104 5.914 1.00 87.19 91 GLY A O 1
ATOM 704 N N . LEU A 1 92 ? -15.017 3.114 3.963 1.00 91.06 92 LEU A N 1
ATOM 705 C CA . LEU A 1 92 ? -13.743 3.383 3.301 1.00 91.06 92 LEU A CA 1
ATOM 706 C C . LEU A 1 92 ? -13.945 4.145 1.994 1.00 91.06 92 LEU A C 1
ATOM 708 O O . LEU A 1 92 ? -14.698 3.729 1.112 1.00 91.06 92 LEU A O 1
ATOM 712 N N . ARG A 1 93 ? -13.158 5.208 1.830 1.00 91.12 93 ARG A N 1
ATOM 713 C CA . ARG A 1 93 ? -13.002 5.940 0.578 1.00 91.12 93 ARG A CA 1
ATOM 714 C C . ARG A 1 93 ? -11.616 5.694 0.007 1.00 91.12 93 ARG A C 1
ATOM 716 O O . ARG A 1 93 ? -10.605 5.866 0.685 1.00 91.12 93 ARG A O 1
ATOM 723 N N . LEU A 1 94 ? -11.554 5.370 -1.280 1.00 90.88 94 LEU A N 1
ATOM 724 C CA . LEU A 1 94 ? -10.294 5.372 -2.013 1.00 90.88 94 LEU A CA 1
ATOM 725 C C . LEU A 1 94 ? -9.969 6.816 -2.426 1.00 90.88 94 LEU A C 1
ATOM 727 O O . LEU A 1 94 ? -10.646 7.389 -3.276 1.00 90.88 94 LEU A O 1
ATOM 731 N N . GLY A 1 95 ? -8.978 7.427 -1.775 1.00 88.81 95 GLY A N 1
ATOM 732 C CA . GLY A 1 95 ? -8.609 8.830 -1.972 1.00 88.81 95 GLY A CA 1
ATOM 733 C C . GLY A 1 95 ? -7.852 9.057 -3.280 1.00 88.81 95 GLY A C 1
ATOM 734 O O . GLY A 1 95 ? -8.290 9.831 -4.128 1.00 88.81 95 GLY A O 1
ATOM 735 N N . SER A 1 96 ? -6.722 8.371 -3.453 1.00 89.44 96 SER A N 1
ATOM 736 C CA . SER A 1 96 ? -5.945 8.389 -4.697 1.00 89.44 96 SER A CA 1
ATOM 737 C C . SER A 1 96 ? -5.219 7.066 -4.929 1.00 89.44 96 SER A C 1
ATOM 739 O O . SER A 1 96 ? -4.862 6.364 -3.985 1.00 89.44 96 SER A O 1
ATOM 741 N N . CYS A 1 97 ? -4.976 6.750 -6.199 1.00 91.88 97 CYS A N 1
ATOM 742 C CA . CYS A 1 97 ? -4.131 5.649 -6.655 1.00 91.88 97 CYS A CA 1
ATOM 743 C C . CYS A 1 97 ? -3.089 6.230 -7.609 1.00 91.88 97 CYS A C 1
ATOM 745 O O . CYS A 1 97 ? -3.445 6.696 -8.690 1.00 91.88 97 CYS A O 1
ATOM 747 N N . SER A 1 98 ? -1.822 6.249 -7.195 1.00 91.25 98 SER A N 1
ATOM 748 C CA . SER A 1 98 ? -0.759 6.942 -7.931 1.00 91.25 98 SER A CA 1
ATOM 749 C C . SER A 1 98 ? 0.442 6.036 -8.169 1.00 91.25 98 SER A C 1
ATOM 751 O O . SER A 1 98 ? 1.022 5.498 -7.228 1.00 91.25 98 SER A O 1
ATOM 753 N N . VAL A 1 99 ? 0.865 5.902 -9.424 1.00 91.75 99 VAL A N 1
ATOM 754 C CA . VAL A 1 99 ? 2.133 5.245 -9.761 1.00 91.75 99 VAL A CA 1
ATOM 755 C C . VAL A 1 99 ? 3.255 6.277 -9.658 1.00 91.75 99 VAL A C 1
ATOM 757 O O . VAL A 1 99 ? 3.225 7.305 -10.331 1.00 91.75 99 VAL A O 1
ATOM 760 N N . LEU A 1 100 ? 4.226 6.016 -8.787 1.00 88.75 100 LEU A N 1
ATOM 761 C CA . LEU A 1 100 ? 5.407 6.839 -8.567 1.00 88.75 100 LEU A CA 1
ATOM 762 C C . LEU A 1 100 ? 6.529 6.424 -9.518 1.00 88.75 100 LEU A C 1
ATOM 764 O O . LEU A 1 100 ? 6.714 5.243 -9.830 1.00 88.75 100 LEU A O 1
ATOM 768 N N . GLU A 1 101 ? 7.320 7.404 -9.940 1.00 82.00 101 GLU A N 1
ATOM 769 C CA . GLU A 1 101 ? 8.542 7.142 -10.691 1.00 82.00 101 GLU A CA 1
ATOM 770 C C . GLU A 1 101 ? 9.568 6.410 -9.819 1.00 82.00 101 GLU A C 1
ATOM 772 O O . GLU A 1 101 ? 9.700 6.659 -8.623 1.00 82.00 101 GLU A O 1
ATOM 777 N N . THR A 1 102 ? 10.348 5.512 -10.415 1.00 77.75 102 THR A N 1
ATOM 778 C CA . THR A 1 102 ? 11.396 4.767 -9.697 1.00 77.75 102 THR A CA 1
ATOM 779 C C . THR A 1 102 ? 12.682 5.572 -9.497 1.00 77.75 102 THR A C 1
ATOM 781 O O . THR A 1 102 ? 13.635 5.074 -8.897 1.00 77.75 102 THR A O 1
ATOM 784 N N . ALA A 1 103 ? 12.735 6.807 -10.006 1.00 68.38 103 ALA A N 1
ATOM 785 C CA . ALA A 1 103 ? 13.834 7.743 -9.800 1.00 68.38 103 ALA A CA 1
ATOM 786 C C . ALA A 1 103 ? 13.617 8.522 -8.490 1.00 68.38 103 ALA A C 1
ATOM 788 O O . ALA A 1 103 ? 12.594 9.179 -8.319 1.00 68.38 103 ALA A O 1
ATOM 789 N N . GLY A 1 104 ? 14.585 8.448 -7.568 1.00 63.88 104 GLY A N 1
ATOM 790 C CA . GLY A 1 104 ? 14.447 8.890 -6.171 1.00 63.88 104 GLY A CA 1
ATOM 791 C C . GLY A 1 104 ? 13.805 10.266 -5.956 1.00 63.88 104 GLY A C 1
ATOM 792 O O . GLY A 1 104 ? 12.842 10.363 -5.202 1.00 63.88 104 GLY A O 1
ATOM 793 N N . GLU A 1 105 ? 14.291 11.317 -6.627 1.00 63.62 105 GLU A N 1
ATOM 794 C CA . GLU A 1 105 ? 13.722 12.673 -6.489 1.00 63.62 105 GLU A CA 1
ATOM 795 C C . GLU A 1 105 ? 12.365 12.831 -7.192 1.00 63.62 105 GLU A C 1
ATOM 797 O O . GLU A 1 105 ? 11.484 13.522 -6.678 1.00 63.62 105 GLU A O 1
ATOM 802 N N . GLY A 1 106 ? 12.164 12.153 -8.328 1.00 73.31 106 GLY A N 1
ATOM 803 C CA . GLY A 1 106 ? 10.911 12.195 -9.092 1.00 73.31 106 GLY A CA 1
ATOM 804 C C . GLY A 1 106 ? 9.720 11.601 -8.333 1.00 73.31 106 GLY A C 1
ATOM 805 O O . GLY A 1 106 ? 8.583 12.020 -8.536 1.00 73.31 106 GLY A O 1
ATOM 806 N N . ALA A 1 107 ? 9.977 10.684 -7.394 1.00 78.38 107 ALA A N 1
ATOM 807 C CA . ALA A 1 107 ? 8.951 10.082 -6.546 1.00 78.38 107 ALA A CA 1
ATOM 808 C C . ALA A 1 107 ? 8.451 11.009 -5.425 1.00 78.38 107 ALA A C 1
ATOM 810 O O . ALA A 1 107 ? 7.316 10.857 -4.970 1.00 78.38 107 ALA A O 1
ATOM 811 N N . LEU A 1 108 ? 9.274 11.961 -4.963 1.00 78.44 108 LEU A N 1
ATOM 812 C CA . LEU A 1 108 ? 8.976 12.728 -3.752 1.00 78.44 108 LEU A CA 1
ATOM 813 C C . LEU A 1 108 ? 7.849 13.731 -3.943 1.00 78.44 108 LEU A C 1
ATOM 815 O O . LEU A 1 108 ? 6.915 13.734 -3.153 1.00 78.44 108 LEU A O 1
ATOM 819 N N . ALA A 1 109 ? 7.909 14.591 -4.960 1.00 81.88 109 ALA A N 1
ATOM 820 C CA . ALA A 1 109 ? 6.886 15.626 -5.122 1.00 81.88 109 ALA A CA 1
ATOM 821 C C . ALA A 1 109 ? 5.461 15.040 -5.274 1.00 81.88 109 ALA A C 1
ATOM 823 O O . ALA A 1 109 ? 4.543 15.538 -4.615 1.00 81.88 109 ALA A O 1
ATOM 824 N N . PRO A 1 110 ? 5.244 13.961 -6.056 1.00 82.00 110 PRO A N 1
ATOM 825 C CA . PRO A 1 110 ? 3.961 13.264 -6.081 1.00 82.00 110 PRO A CA 1
ATOM 826 C C . PRO A 1 110 ? 3.599 12.610 -4.741 1.00 82.00 110 PRO A C 1
ATOM 828 O O . PRO A 1 110 ? 2.443 12.691 -4.332 1.00 82.00 110 PRO A O 1
ATOM 831 N N . LEU A 1 111 ? 4.567 12.004 -4.041 1.00 82.38 111 LEU A N 1
ATOM 832 C CA . LEU A 1 111 ? 4.351 11.409 -2.719 1.00 82.38 111 LEU A CA 1
ATOM 833 C C . LEU A 1 111 ? 3.891 12.457 -1.699 1.00 82.38 111 LEU A C 1
ATOM 835 O O . LEU A 1 111 ? 2.868 12.262 -1.054 1.00 82.38 111 LEU A O 1
ATOM 839 N N . TYR A 1 112 ? 4.602 13.579 -1.583 1.00 82.44 112 TYR A N 1
ATOM 840 C CA . TYR A 1 112 ? 4.250 14.671 -0.674 1.00 82.44 112 TYR A CA 1
ATOM 841 C C . TYR A 1 112 ? 2.849 15.202 -0.956 1.00 82.44 112 TYR A C 1
ATOM 843 O O . TYR A 1 112 ? 2.058 15.323 -0.031 1.00 82.44 112 TYR A O 1
ATOM 851 N N . ARG A 1 113 ? 2.488 15.398 -2.229 1.00 84.12 113 ARG A N 1
ATOM 852 C CA . ARG A 1 113 ? 1.130 15.816 -2.604 1.00 84.12 113 ARG A CA 1
ATOM 853 C C . ARG A 1 113 ? 0.058 14.832 -2.128 1.00 84.12 113 ARG A C 1
ATOM 855 O O . ARG A 1 113 ? -1.011 15.257 -1.702 1.00 84.12 113 ARG A O 1
ATOM 862 N N . VAL A 1 114 ? 0.323 13.528 -2.233 1.00 83.38 114 VAL A N 1
ATOM 863 C CA . VAL A 1 114 ? -0.602 12.492 -1.752 1.00 83.38 114 VAL A CA 1
ATOM 864 C C . VAL A 1 114 ? -0.719 12.553 -0.230 1.00 83.38 114 VAL A C 1
ATOM 866 O O . VAL A 1 114 ? -1.826 12.606 0.299 1.00 83.38 114 VAL A O 1
ATOM 869 N N . LEU A 1 115 ? 0.411 12.591 0.470 1.00 80.88 115 LEU A N 1
ATOM 870 C CA . LEU A 1 115 ? 0.454 12.552 1.929 1.00 80.88 115 LEU A CA 1
ATOM 871 C C . LEU A 1 115 ? -0.093 13.833 2.582 1.00 80.88 115 LEU A C 1
ATOM 873 O O . LEU A 1 115 ? -0.762 13.751 3.602 1.00 80.88 115 LEU A O 1
ATOM 877 N N . GLU A 1 116 ? 0.118 15.005 1.983 1.00 79.38 116 GLU A N 1
ATOM 878 C CA . GLU A 1 116 ? -0.454 16.282 2.445 1.00 79.38 116 GLU A CA 1
ATOM 879 C C . GLU A 1 116 ? -1.983 16.335 2.311 1.00 79.38 116 GLU A C 1
ATOM 881 O O . GLU A 1 116 ? -2.634 17.128 2.986 1.00 79.38 116 GLU A O 1
ATOM 886 N N . SER A 1 117 ? -2.567 15.493 1.451 1.00 76.69 117 SER A N 1
ATOM 887 C CA . SER A 1 117 ? -4.022 15.369 1.319 1.00 76.69 117 SER A CA 1
ATOM 888 C C . SER A 1 117 ? -4.653 14.405 2.330 1.00 76.69 117 SER A C 1
ATOM 890 O O . SER A 1 117 ? -5.882 14.345 2.419 1.00 76.69 117 SER A O 1
ATOM 892 N N . ALA A 1 118 ? -3.835 13.661 3.086 1.00 78.50 118 ALA A N 1
ATOM 893 C CA . ALA A 1 118 ? -4.308 12.719 4.089 1.00 78.50 118 ALA A CA 1
ATOM 894 C C . ALA A 1 118 ? -4.833 13.453 5.333 1.00 78.50 118 ALA A C 1
ATOM 896 O O . ALA A 1 118 ? -4.257 14.435 5.802 1.00 78.50 118 ALA A O 1
ATOM 897 N N . VAL A 1 119 ? -5.943 12.956 5.874 1.00 73.19 119 VAL A N 1
ATOM 898 C CA . VAL A 1 119 ? -6.563 13.479 7.097 1.00 73.19 119 VAL A CA 1
ATOM 899 C C . VAL A 1 119 ? -5.994 12.714 8.299 1.00 73.19 119 VAL A C 1
ATOM 901 O O . VAL A 1 119 ? -5.754 11.512 8.166 1.00 73.19 119 VAL A O 1
ATOM 904 N N . PRO A 1 120 ? -5.774 13.361 9.462 1.00 72.25 120 PRO A N 1
ATOM 905 C CA . PRO A 1 120 ? -5.297 12.668 10.653 1.00 72.25 120 PRO A CA 1
ATOM 906 C C . PRO A 1 120 ? -6.241 11.525 11.044 1.00 72.25 120 PRO A C 1
ATOM 908 O O . PRO A 1 120 ? -7.417 11.746 11.328 1.00 72.25 120 PRO A O 1
ATOM 911 N 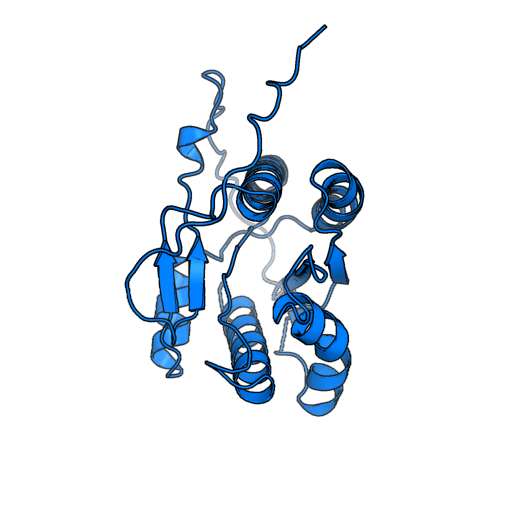N . GLN A 1 121 ? -5.713 10.306 11.052 1.00 69.19 121 GLN A N 1
ATOM 912 C CA . GLN A 1 121 ? -6.406 9.094 11.463 1.00 69.19 121 GLN A CA 1
ATOM 913 C C . GLN A 1 121 ? -5.358 8.055 11.865 1.00 69.19 121 GLN A C 1
ATOM 915 O O . GLN A 1 121 ? -4.474 7.729 11.074 1.00 69.19 121 GLN A O 1
ATOM 920 N N . ALA A 1 122 ? -5.444 7.562 13.099 1.00 64.00 122 ALA A N 1
ATOM 921 C CA . ALA A 1 122 ? -4.476 6.632 13.669 1.00 64.00 122 ALA A CA 1
ATOM 922 C C . ALA A 1 122 ? -5.175 5.348 14.129 1.00 64.00 122 ALA A C 1
ATOM 924 O O . ALA A 1 122 ? -6.172 5.415 14.842 1.00 64.00 122 ALA A O 1
ATOM 925 N N . GLY A 1 123 ? -4.629 4.186 13.772 1.00 71.81 123 GLY A N 1
ATOM 926 C CA . GLY A 1 123 ? -5.187 2.879 14.134 1.00 71.81 123 GLY A CA 1
ATOM 927 C C . GLY A 1 123 ? -4.597 1.677 13.382 1.00 71.81 123 GLY A C 1
ATOM 928 O O . GLY A 1 123 ? -4.695 0.540 13.867 1.00 71.81 123 GLY A O 1
ATOM 929 N N . ALA A 1 124 ? -3.927 1.897 12.249 1.00 76.00 124 ALA A N 1
ATOM 930 C CA . ALA A 1 124 ? -3.368 0.880 11.360 1.00 76.00 124 ALA A CA 1
ATOM 931 C C . ALA A 1 124 ? -1.976 0.380 11.792 1.00 76.00 124 ALA A C 1
ATOM 933 O O . ALA A 1 124 ? -1.024 0.380 11.015 1.00 76.00 124 ALA A O 1
ATOM 934 N N . ASP A 1 125 ? -1.848 -0.105 13.031 1.00 81.50 125 ASP A N 1
ATOM 935 C CA . ASP A 1 125 ? -0.628 -0.803 13.465 1.00 81.50 125 ASP A CA 1
ATOM 936 C C . ASP A 1 125 ? -0.364 -2.038 12.569 1.00 81.50 125 ASP A C 1
ATOM 938 O O . ASP A 1 125 ? -1.243 -2.903 12.454 1.00 81.50 125 ASP A O 1
ATOM 942 N N . PRO A 1 126 ? 0.840 -2.187 11.971 1.00 79.88 126 PRO A N 1
ATOM 943 C CA . PRO A 1 126 ? 1.156 -3.314 11.092 1.00 79.88 126 PRO A CA 1
ATOM 944 C C . PRO A 1 126 ? 0.914 -4.688 11.729 1.00 79.88 126 PRO A C 1
ATOM 946 O O . PRO A 1 126 ? 0.510 -5.622 11.041 1.00 79.88 126 PRO A O 1
ATOM 949 N N . GLY A 1 127 ? 1.121 -4.827 13.044 1.00 81.88 127 GLY A N 1
ATOM 950 C CA . GLY A 1 127 ? 0.859 -6.074 13.764 1.00 81.88 127 GLY A CA 1
ATOM 951 C C . GLY A 1 127 ? -0.627 -6.437 13.775 1.00 81.88 127 GLY A C 1
ATOM 952 O O . GLY A 1 127 ? -0.983 -7.580 13.478 1.00 81.88 127 GLY A O 1
ATOM 953 N N . ARG A 1 128 ? -1.504 -5.462 14.049 1.00 84.81 128 ARG A N 1
ATOM 954 C CA . ARG A 1 128 ? -2.968 -5.637 13.975 1.00 84.81 128 ARG A CA 1
ATOM 955 C C . ARG A 1 128 ? -3.429 -5.970 12.558 1.00 84.81 128 ARG A C 1
ATOM 957 O O . ARG A 1 128 ? -4.240 -6.880 12.387 1.00 84.81 128 ARG A O 1
ATOM 964 N N . VAL A 1 129 ? -2.886 -5.273 11.558 1.00 87.88 129 VAL A N 1
ATOM 965 C CA . VAL A 1 129 ? -3.203 -5.497 10.138 1.00 87.88 129 VAL A CA 1
ATOM 966 C C . VAL A 1 129 ? -2.841 -6.922 9.722 1.00 87.88 129 VAL A C 1
ATOM 968 O O . VAL A 1 129 ? -3.689 -7.645 9.201 1.00 87.88 129 VAL A O 1
ATOM 971 N N . ILE A 1 130 ? -1.616 -7.371 10.013 1.00 86.44 130 ILE A N 1
ATOM 972 C CA . ILE A 1 130 ? -1.155 -8.728 9.680 1.00 86.44 130 ILE A CA 1
ATOM 973 C C . ILE A 1 130 ? -2.001 -9.786 10.384 1.00 86.44 130 ILE A C 1
ATOM 975 O O . ILE A 1 130 ? -2.408 -10.766 9.761 1.00 86.44 130 ILE A O 1
ATOM 979 N N . TRP A 1 131 ? -2.311 -9.587 11.667 1.00 86.44 131 TRP A N 1
ATOM 980 C CA . TRP A 1 131 ? -3.166 -10.511 12.407 1.00 86.44 131 TRP A CA 1
ATOM 981 C C . TRP A 1 131 ? -4.565 -10.628 11.777 1.00 86.44 131 TRP A C 1
ATOM 983 O O . TRP A 1 131 ? -5.083 -11.734 11.605 1.00 86.44 131 TRP A O 1
ATOM 993 N N . ALA A 1 132 ? -5.160 -9.504 11.370 1.00 89.25 132 ALA A N 1
ATOM 994 C CA . ALA A 1 132 ? -6.470 -9.472 10.726 1.00 89.25 132 ALA A CA 1
ATOM 995 C C . ALA A 1 132 ? -6.464 -10.064 9.301 1.00 89.25 132 ALA A C 1
ATOM 997 O O . ALA A 1 132 ? -7.460 -10.671 8.893 1.00 89.25 132 ALA A O 1
ATOM 998 N N . LEU A 1 133 ? -5.358 -9.930 8.561 1.00 88.62 133 LEU A N 1
ATOM 999 C CA . LEU A 1 133 ? -5.138 -10.583 7.264 1.00 88.62 133 LEU A CA 1
ATOM 1000 C C . LEU A 1 133 ? -5.001 -12.103 7.409 1.00 88.62 133 LEU A C 1
ATOM 1002 O O . LEU A 1 133 ? -5.633 -12.851 6.661 1.00 88.62 133 LEU A O 1
ATOM 1006 N N . ALA A 1 134 ? -4.264 -12.568 8.422 1.00 87.31 134 ALA A N 1
ATOM 1007 C CA . ALA A 1 134 ? -4.100 -13.994 8.702 1.00 87.31 134 ALA A CA 1
ATOM 1008 C C . ALA A 1 134 ? -5.444 -14.674 9.005 1.00 87.31 134 ALA A C 1
ATOM 1010 O O . ALA A 1 134 ? -5.712 -15.775 8.526 1.00 87.31 134 ALA A O 1
ATOM 1011 N N . LYS A 1 135 ? -6.345 -13.991 9.727 1.00 89.44 135 LYS A N 1
ATOM 1012 C CA . LYS A 1 135 ? -7.722 -14.465 9.965 1.00 89.44 135 LYS A CA 1
ATOM 1013 C C . LYS A 1 135 ? -8.559 -14.603 8.690 1.00 89.44 135 LYS A C 1
ATOM 1015 O O . LYS A 1 135 ? -9.523 -15.362 8.694 1.00 89.44 135 LYS A O 1
ATOM 1020 N N . ARG A 1 136 ? -8.188 -13.904 7.616 1.00 88.31 136 ARG A N 1
ATOM 1021 C CA . ARG A 1 136 ? -8.827 -13.962 6.293 1.00 88.31 136 ARG A CA 1
ATOM 1022 C C . ARG A 1 136 ? -8.088 -14.884 5.311 1.00 88.31 136 ARG A C 1
ATOM 1024 O O . ARG A 1 136 ? -8.429 -14.911 4.135 1.00 88.31 136 ARG A O 1
ATOM 1031 N N . GLY A 1 137 ? -7.103 -15.652 5.784 1.00 86.12 137 GLY A N 1
ATOM 1032 C CA . GLY A 1 137 ? -6.369 -16.634 4.980 1.00 86.12 137 GLY A CA 1
ATOM 1033 C C . GLY A 1 137 ? -5.187 -16.068 4.189 1.00 86.12 137 GLY A C 1
ATOM 1034 O O . GLY A 1 137 ? -4.599 -16.796 3.393 1.00 86.12 137 GLY A O 1
ATOM 1035 N N . TYR A 1 138 ? -4.808 -14.805 4.408 1.00 84.12 138 TYR A N 1
ATOM 1036 C CA . TYR A 1 138 ? -3.634 -14.209 3.773 1.00 84.12 138 TYR A CA 1
ATOM 1037 C C . TYR A 1 138 ? -2.409 -14.312 4.675 1.00 84.12 138 TYR A C 1
ATOM 1039 O O . TYR A 1 138 ? -2.396 -13.799 5.794 1.00 84.12 138 TYR A O 1
ATOM 1047 N N . LEU A 1 139 ? -1.355 -14.945 4.164 1.00 77.50 139 LEU A N 1
ATOM 1048 C CA . LEU A 1 139 ? -0.053 -14.953 4.815 1.00 77.50 139 LEU A CA 1
ATOM 1049 C C . LEU A 1 139 ? 0.664 -13.634 4.513 1.00 77.50 139 LEU A C 1
ATOM 1051 O O . LEU A 1 139 ? 0.957 -13.316 3.360 1.00 77.50 139 LEU A O 1
ATOM 1055 N N . ALA A 1 140 ? 0.937 -12.871 5.567 1.00 80.69 140 ALA A N 1
ATOM 1056 C CA . ALA A 1 140 ? 1.740 -11.659 5.527 1.00 80.69 140 ALA A CA 1
ATOM 1057 C C . ALA A 1 140 ? 2.754 -11.679 6.676 1.00 80.69 140 ALA A C 1
ATOM 1059 O O . ALA A 1 140 ? 2.481 -12.235 7.742 1.00 80.69 140 ALA A O 1
ATOM 1060 N N . ARG A 1 141 ? 3.925 -11.072 6.471 1.00 79.81 141 ARG A N 1
ATOM 1061 C CA . ARG A 1 141 ? 4.987 -10.982 7.488 1.00 79.81 141 ARG A CA 1
ATOM 1062 C C . ARG A 1 141 ? 5.452 -9.546 7.679 1.00 79.81 141 ARG A C 1
ATOM 1064 O O . ARG A 1 141 ? 5.357 -8.748 6.753 1.00 79.81 141 ARG A O 1
ATOM 1071 N N . THR A 1 142 ? 5.985 -9.227 8.855 1.00 79.25 142 THR A N 1
ATOM 1072 C CA . THR A 1 142 ? 6.727 -7.976 9.057 1.00 79.25 142 THR A CA 1
ATOM 1073 C C . THR A 1 142 ? 8.170 -8.125 8.576 1.00 79.25 142 THR A C 1
ATOM 1075 O O . THR A 1 142 ? 8.786 -9.154 8.848 1.00 79.25 142 THR A O 1
ATOM 1078 N N . SER A 1 143 ? 8.733 -7.088 7.961 1.00 77.44 143 SER A N 1
ATOM 1079 C CA . SER A 1 143 ? 10.178 -6.921 7.762 1.00 77.44 143 SER A CA 1
ATOM 1080 C C . SER A 1 143 ? 10.655 -5.637 8.435 1.00 77.44 143 SER A C 1
ATOM 1082 O O . SER A 1 143 ? 9.925 -4.651 8.464 1.00 77.44 143 SER A O 1
ATOM 1084 N N . LEU A 1 144 ? 11.873 -5.635 8.976 1.00 68.44 144 LEU A N 1
ATOM 1085 C CA . LEU A 1 144 ? 12.536 -4.408 9.438 1.00 68.44 144 LEU A CA 1
ATOM 1086 C C . LEU A 1 144 ? 13.332 -3.721 8.312 1.00 68.44 144 LEU A C 1
ATOM 1088 O O . LEU A 1 144 ? 13.872 -2.639 8.524 1.00 68.44 144 LEU A O 1
ATOM 1092 N N . ASP A 1 145 ? 13.396 -4.336 7.129 1.00 68.69 145 ASP A N 1
ATOM 1093 C CA . ASP A 1 145 ? 14.085 -3.831 5.945 1.00 68.69 145 ASP A CA 1
ATOM 1094 C C . ASP A 1 145 ? 13.063 -3.495 4.847 1.00 68.69 145 ASP A C 1
ATOM 1096 O O . ASP A 1 145 ? 12.420 -4.374 4.266 1.00 68.69 145 ASP A O 1
ATOM 1100 N N . ALA A 1 146 ? 12.909 -2.201 4.553 1.00 64.06 146 ALA A N 1
ATOM 1101 C CA . ALA A 1 146 ? 12.092 -1.728 3.437 1.00 64.06 146 ALA A CA 1
ATOM 1102 C C . ALA A 1 146 ? 12.848 -1.742 2.094 1.00 64.06 146 ALA A C 1
ATOM 1104 O O . ALA A 1 146 ? 12.313 -1.300 1.077 1.00 64.06 146 ALA A O 1
ATOM 1105 N N . GLY A 1 147 ? 14.071 -2.268 2.069 1.00 65.75 147 GLY A N 1
ATOM 1106 C CA . GLY A 1 147 ? 14.987 -2.321 0.941 1.00 65.75 147 GLY A CA 1
ATOM 1107 C C . GLY A 1 147 ? 16.090 -1.261 1.030 1.00 65.75 147 GLY A C 1
ATOM 1108 O O . GLY A 1 147 ? 16.153 -0.438 1.936 1.00 65.75 147 GLY A O 1
ATOM 1109 N N . ARG A 1 148 ? 16.978 -1.241 0.032 1.00 62.09 148 ARG A N 1
ATOM 1110 C CA . ARG A 1 148 ? 18.143 -0.329 -0.010 1.00 62.09 148 ARG A CA 1
ATOM 1111 C C . ARG A 1 148 ? 18.058 0.767 -1.077 1.0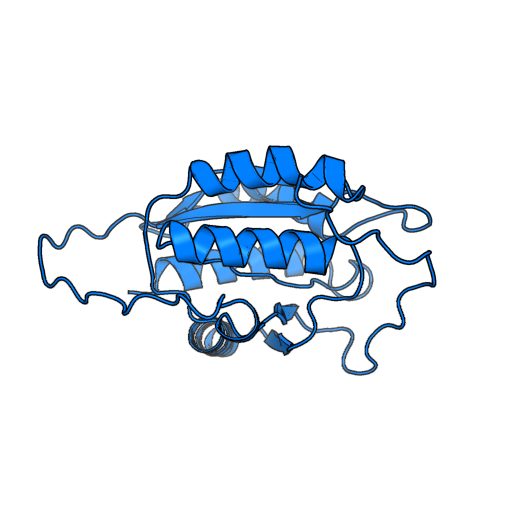0 62.09 148 ARG A C 1
ATOM 1113 O O . ARG A 1 148 ? 19.045 1.443 -1.340 1.00 62.09 148 ARG A O 1
ATOM 1120 N N . PHE A 1 149 ? 16.894 0.932 -1.703 1.00 73.12 149 PHE A N 1
ATOM 1121 C CA . PHE A 1 149 ? 16.706 1.796 -2.875 1.00 73.12 149 PHE A CA 1
ATOM 1122 C C . PHE A 1 149 ? 15.573 2.812 -2.656 1.00 73.12 149 PHE A C 1
ATOM 1124 O O . PHE A 1 149 ? 15.275 3.196 -1.525 1.00 73.12 149 PHE A O 1
ATOM 1131 N N . VAL A 1 150 ? 14.931 3.252 -3.743 1.00 75.56 150 VAL A N 1
ATOM 1132 C CA . VAL A 1 150 ? 13.832 4.230 -3.736 1.00 75.56 150 VAL A CA 1
ATOM 1133 C C . VAL A 1 150 ? 12.675 3.834 -2.812 1.00 75.56 150 VAL A C 1
ATOM 1135 O O . VAL A 1 150 ? 12.071 4.705 -2.201 1.00 75.56 150 VAL A O 1
ATOM 1138 N N . CYS A 1 151 ? 12.416 2.537 -2.635 1.00 77.56 151 CYS A N 1
ATOM 1139 C CA . CYS A 1 151 ? 11.376 2.017 -1.747 1.00 77.56 151 CYS A CA 1
ATOM 1140 C C . CYS A 1 151 ? 11.573 2.444 -0.285 1.00 77.56 151 CYS A C 1
ATOM 1142 O O . CYS A 1 151 ? 10.662 3.003 0.318 1.00 77.56 151 CYS A O 1
ATOM 1144 N N . ASN A 1 152 ? 12.775 2.258 0.265 1.00 79.75 152 ASN A N 1
ATOM 1145 C CA . ASN A 1 152 ? 13.088 2.662 1.635 1.00 79.75 152 ASN A CA 1
ATOM 1146 C C . ASN A 1 152 ? 13.137 4.183 1.781 1.00 79.75 152 ASN A C 1
ATOM 1148 O O . ASN A 1 152 ? 12.704 4.714 2.796 1.00 79.75 152 ASN A O 1
ATOM 1152 N N . TYR A 1 153 ? 13.605 4.888 0.748 1.00 77.94 153 TYR A N 1
ATOM 1153 C CA . TYR A 1 153 ? 13.601 6.348 0.732 1.00 77.94 153 TYR A CA 1
ATOM 1154 C C . TYR A 1 153 ? 12.175 6.919 0.781 1.00 77.94 153 TYR A C 1
ATOM 1156 O O . TYR A 1 153 ? 11.857 7.729 1.648 1.00 77.94 153 TYR A O 1
ATOM 1164 N N . VAL A 1 154 ? 11.285 6.442 -0.091 1.00 83.19 154 VAL A N 1
ATOM 1165 C CA . VAL A 1 154 ? 9.865 6.825 -0.107 1.00 83.19 154 VAL A CA 1
ATOM 1166 C C . VAL A 1 154 ? 9.177 6.430 1.196 1.00 83.19 154 VAL A C 1
ATOM 1168 O O . VAL A 1 154 ? 8.452 7.242 1.771 1.00 83.19 154 VAL A O 1
ATOM 1171 N N . TYR A 1 155 ? 9.438 5.223 1.706 1.00 85.50 155 TYR A N 1
ATOM 1172 C CA . TYR A 1 155 ? 8.836 4.790 2.961 1.00 85.50 155 TYR A CA 1
ATOM 1173 C C . TYR A 1 155 ? 9.281 5.662 4.140 1.00 85.50 155 TYR A C 1
ATOM 1175 O O . TYR A 1 155 ? 8.436 6.105 4.917 1.00 85.50 155 TYR A O 1
ATOM 1183 N N . TYR A 1 156 ? 10.570 6.004 4.217 1.00 82.31 156 TYR A N 1
ATOM 1184 C CA . TYR A 1 156 ? 11.105 6.932 5.212 1.00 82.31 156 TYR A CA 1
ATOM 1185 C C . TYR A 1 156 ? 10.376 8.282 5.195 1.00 82.31 156 TYR A C 1
ATOM 1187 O O . TYR A 1 156 ? 9.861 8.718 6.225 1.00 82.31 156 TYR A O 1
ATOM 1195 N N . HIS A 1 157 ? 10.268 8.913 4.023 1.00 83.44 157 HIS A N 1
ATOM 1196 C CA . HIS A 1 157 ? 9.569 10.192 3.886 1.00 83.44 157 HIS A CA 1
ATOM 1197 C C . HIS A 1 157 ? 8.084 10.083 4.260 1.00 83.44 157 HIS A C 1
ATOM 1199 O O . HIS A 1 157 ? 7.541 10.994 4.885 1.00 83.44 157 HIS A O 1
ATOM 1205 N N . SER A 1 158 ? 7.443 8.953 3.943 1.00 85.75 158 SER A N 1
ATOM 1206 C CA . SER A 1 158 ? 6.046 8.718 4.305 1.00 85.75 158 SER A CA 1
ATOM 1207 C C . SER A 1 158 ? 5.827 8.571 5.811 1.00 85.75 158 SER A C 1
ATOM 1209 O O . SER A 1 158 ? 4.888 9.158 6.335 1.00 85.75 158 SER A O 1
ATOM 1211 N N . LEU A 1 159 ? 6.706 7.848 6.518 1.00 85.25 159 LEU A N 1
ATOM 1212 C CA . LEU A 1 159 ? 6.642 7.686 7.973 1.00 85.25 159 LEU A CA 1
ATOM 1213 C C . LEU A 1 159 ? 6.898 9.008 8.692 1.00 85.25 159 LEU A C 1
ATOM 1215 O O . LEU A 1 159 ? 6.203 9.333 9.652 1.00 85.25 159 LEU A O 1
ATOM 1219 N N . TRP A 1 160 ? 7.878 9.775 8.212 1.00 82.69 160 TRP A N 1
ATOM 1220 C CA . TRP A 1 160 ? 8.189 11.084 8.771 1.00 82.69 160 TRP A CA 1
ATOM 1221 C C . TRP A 1 160 ? 6.984 12.025 8.673 1.00 82.69 160 TRP A C 1
ATOM 1223 O O . TRP A 1 160 ? 6.590 12.615 9.676 1.00 82.69 160 TRP A O 1
ATOM 1233 N N . LEU A 1 161 ? 6.352 12.119 7.498 1.00 83.06 161 LEU A N 1
ATOM 1234 C CA . LEU A 1 161 ? 5.194 12.994 7.315 1.00 83.06 161 LEU A CA 1
ATOM 1235 C C . LEU A 1 161 ? 3.960 12.486 8.079 1.00 83.06 161 LEU A C 1
ATOM 1237 O O . LEU A 1 161 ? 3.261 13.281 8.702 1.00 83.06 161 LEU A O 1
ATOM 1241 N N . ALA A 1 162 ? 3.744 11.169 8.108 1.00 84.75 162 ALA A N 1
ATOM 1242 C CA . ALA A 1 162 ? 2.703 10.523 8.907 1.00 84.75 162 ALA A CA 1
ATOM 1243 C C . ALA A 1 162 ? 2.783 10.911 10.388 1.00 84.75 162 ALA A C 1
ATOM 1245 O O . ALA A 1 162 ? 1.781 11.299 10.987 1.00 84.75 162 ALA A O 1
ATOM 1246 N N . GLU A 1 163 ? 3.986 10.897 10.969 1.00 83.56 163 GLU A N 1
ATOM 1247 C CA . GLU A 1 163 ? 4.186 11.301 12.362 1.00 83.56 163 GLU A CA 1
ATOM 1248 C C . GLU A 1 163 ? 3.898 12.793 12.589 1.00 83.56 163 GLU A C 1
ATOM 1250 O O . GLU A 1 163 ? 3.304 13.142 13.609 1.00 83.56 163 GLU A O 1
ATOM 1255 N N . GLN A 1 164 ? 4.275 13.669 11.649 1.00 79.50 164 GLN A N 1
ATOM 1256 C CA . GLN A 1 164 ? 4.016 15.111 11.769 1.00 79.50 164 GLN A CA 1
ATOM 1257 C C . GLN A 1 164 ? 2.527 15.466 11.650 1.00 79.50 164 GLN A C 1
ATOM 1259 O O . GLN A 1 164 ? 2.078 16.426 12.275 1.00 79.50 164 GLN A O 1
ATOM 1264 N N . HIS A 1 165 ? 1.768 14.710 10.854 1.00 81.44 165 HIS A N 1
ATOM 1265 C CA . HIS A 1 165 ? 0.382 15.033 10.503 1.00 81.44 165 HIS A CA 1
ATOM 1266 C C . HIS A 1 165 ? -0.661 14.105 11.143 1.00 81.44 165 HIS A C 1
ATOM 1268 O O . HIS A 1 165 ? -1.853 14.358 11.010 1.00 81.44 165 HIS A O 1
ATOM 1274 N N . GLY A 1 166 ? -0.246 13.067 11.872 1.00 82.38 166 GLY A N 1
ATOM 1275 C CA . GLY A 1 166 ? -1.149 12.217 12.650 1.00 82.38 166 GLY A CA 1
ATOM 1276 C C . GLY A 1 166 ? -1.977 11.229 11.824 1.00 82.38 166 GLY A C 1
ATOM 1277 O O . GLY A 1 166 ? -3.075 10.879 12.247 1.00 82.38 166 GLY A O 1
ATOM 1278 N N . PHE A 1 167 ? -1.474 10.788 10.668 1.00 85.62 167 PHE A N 1
ATOM 1279 C CA . PHE A 1 167 ? -2.052 9.684 9.890 1.00 85.62 167 PHE A CA 1
ATOM 1280 C C . PHE A 1 167 ? -1.147 8.444 9.928 1.00 85.62 167 PHE A C 1
ATOM 1282 O O . PHE A 1 167 ? 0.015 8.537 10.319 1.00 85.62 167 PHE A O 1
ATOM 1289 N N . ASP A 1 168 ? -1.650 7.280 9.513 1.00 87.56 168 ASP A N 1
ATOM 1290 C CA . ASP A 1 168 ? -0.845 6.057 9.403 1.00 87.56 168 ASP A CA 1
ATOM 1291 C C . ASP A 1 168 ? -0.197 5.895 8.018 1.00 87.56 168 ASP A C 1
ATOM 1293 O O . ASP A 1 168 ? -0.806 6.183 6.988 1.00 87.56 168 ASP A O 1
ATOM 1297 N N . SER A 1 169 ? 1.028 5.361 7.980 1.00 88.69 169 SER A N 1
ATOM 1298 C CA . SER A 1 169 ? 1.703 4.965 6.737 1.00 88.69 169 SER A CA 1
ATOM 1299 C C . SER A 1 169 ? 2.147 3.503 6.793 1.00 88.69 169 SER A C 1
ATOM 1301 O O . SER A 1 169 ? 2.875 3.083 7.697 1.00 88.69 169 SER A O 1
ATOM 1303 N N . LEU A 1 170 ? 1.723 2.729 5.793 1.00 89.19 170 LEU A N 1
ATOM 1304 C CA . LEU A 1 170 ? 2.076 1.324 5.606 1.00 89.19 170 LEU A CA 1
ATOM 1305 C C 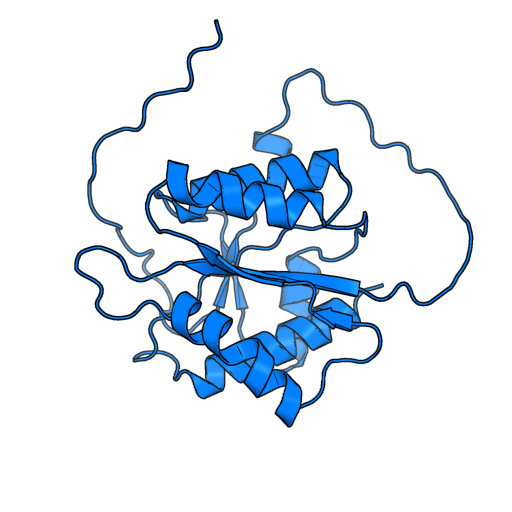. LEU A 1 170 ? 2.868 1.149 4.311 1.00 89.19 170 LEU A C 1
ATOM 1307 O O . LEU A 1 170 ? 2.596 1.806 3.310 1.00 89.19 170 LEU A O 1
ATOM 1311 N N . PHE A 1 171 ? 3.801 0.200 4.311 1.00 89.06 171 PHE A N 1
ATOM 1312 C CA . PHE A 1 171 ? 4.536 -0.195 3.114 1.00 89.06 171 PHE A CA 1
ATOM 1313 C C . PHE A 1 171 ? 4.499 -1.705 2.961 1.00 89.06 171 PHE A C 1
ATOM 1315 O O . PHE A 1 171 ? 4.842 -2.425 3.898 1.00 89.06 171 PHE A O 1
ATOM 1322 N N . VAL A 1 172 ? 4.089 -2.174 1.783 1.00 89.62 172 VAL A N 1
ATOM 1323 C CA . VAL A 1 172 ? 3.924 -3.598 1.487 1.00 89.62 172 VAL A CA 1
ATOM 1324 C C . VAL A 1 172 ? 4.746 -3.953 0.256 1.00 89.62 172 VAL A C 1
ATOM 1326 O O . VAL A 1 172 ? 4.481 -3.446 -0.832 1.00 89.62 172 VAL A O 1
ATOM 1329 N N . HIS A 1 173 ? 5.721 -4.849 0.409 1.00 88.69 173 HIS A N 1
ATOM 1330 C CA . HIS A 1 173 ? 6.331 -5.512 -0.741 1.00 88.69 173 HIS A CA 1
ATOM 1331 C C . HIS A 1 173 ? 5.391 -6.594 -1.259 1.00 88.69 173 HIS A C 1
ATOM 1333 O O . HIS A 1 173 ? 4.864 -7.405 -0.489 1.00 88.69 173 HIS A O 1
ATOM 1339 N N . VAL A 1 174 ? 5.221 -6.608 -2.576 1.00 88.88 174 VAL A N 1
ATOM 1340 C CA . VAL A 1 174 ? 4.459 -7.616 -3.310 1.00 88.88 174 VAL A CA 1
ATOM 1341 C C . VAL A 1 174 ? 5.424 -8.430 -4.181 1.00 88.88 174 VAL A C 1
ATOM 1343 O O . VAL A 1 174 ? 6.384 -7.863 -4.712 1.00 88.88 174 VAL A O 1
ATOM 1346 N N . PRO A 1 175 ? 5.220 -9.747 -4.327 1.00 88.12 175 PRO A N 1
ATOM 1347 C CA . PRO A 1 175 ? 6.076 -10.569 -5.173 1.00 88.12 175 PRO A CA 1
ATOM 1348 C C . PRO A 1 175 ? 5.765 -10.371 -6.669 1.00 88.12 175 PRO A C 1
ATOM 1350 O O . PRO A 1 175 ? 4.722 -9.806 -7.011 1.00 88.12 175 PRO A O 1
ATOM 1353 N N . PRO A 1 176 ? 6.635 -10.848 -7.579 1.00 89.44 176 PRO A N 1
ATOM 1354 C CA . PRO A 1 176 ? 6.373 -10.858 -9.020 1.00 89.44 176 PRO A CA 1
ATOM 1355 C C . PRO A 1 176 ? 5.065 -11.581 -9.390 1.00 89.44 176 PRO A C 1
ATOM 1357 O O . PRO A 1 176 ? 4.606 -12.467 -8.658 1.00 89.44 176 PRO A O 1
ATOM 1360 N N . PHE A 1 177 ? 4.462 -11.239 -10.536 1.00 90.81 177 PHE A N 1
ATOM 1361 C CA . PHE A 1 177 ? 3.219 -11.886 -10.982 1.00 90.81 177 PHE A CA 1
ATOM 1362 C C . PHE A 1 177 ? 3.407 -13.352 -11.393 1.00 90.81 177 PHE A C 1
ATOM 1364 O O . PHE A 1 177 ? 2.440 -14.115 -11.384 1.00 90.81 177 PHE A O 1
ATOM 1371 N N . GLU A 1 178 ? 4.638 -13.766 -11.693 1.00 89.31 178 GLU A N 1
ATOM 1372 C CA . GLU A 1 178 ? 5.024 -15.160 -11.917 1.00 89.31 178 GLU A CA 1
ATOM 1373 C C . GLU A 1 178 ? 4.948 -15.994 -10.634 1.00 89.31 178 GLU A C 1
ATOM 1375 O O . GLU A 1 178 ? 4.759 -17.206 -10.695 1.00 89.31 178 GLU A O 1
ATOM 1380 N N . THR A 1 179 ? 5.092 -15.346 -9.476 1.00 89.56 179 THR A N 1
ATOM 1381 C CA . THR A 1 179 ? 5.037 -15.986 -8.160 1.00 89.56 179 THR A CA 1
ATOM 1382 C C . THR A 1 179 ? 3.618 -15.973 -7.598 1.00 89.56 179 THR A C 1
ATOM 1384 O O . THR A 1 179 ? 3.089 -17.011 -7.209 1.00 89.56 179 THR A O 1
ATOM 1387 N N . ILE A 1 180 ? 2.965 -14.806 -7.587 1.00 89.62 180 ILE A N 1
ATOM 1388 C CA . ILE A 1 180 ? 1.550 -14.678 -7.219 1.00 89.62 180 ILE A CA 1
ATOM 1389 C C . ILE A 1 180 ? 0.834 -13.927 -8.331 1.00 89.62 180 ILE A C 1
ATOM 1391 O O . ILE A 1 180 ? 1.080 -12.742 -8.532 1.00 89.62 180 ILE A O 1
ATOM 1395 N N . HIS A 1 181 ? -0.106 -14.583 -9.007 1.00 92.81 181 HIS A N 1
ATOM 1396 C CA . HIS A 1 181 ? -0.842 -13.974 -10.113 1.00 92.81 181 HIS A CA 1
ATOM 1397 C C . HIS A 1 181 ? -1.531 -12.659 -9.731 1.00 92.81 181 HIS A C 1
ATOM 1399 O O . HIS A 1 181 ? -2.075 -12.522 -8.631 1.00 92.81 181 HIS A O 1
ATOM 1405 N N . ARG A 1 182 ? -1.587 -11.730 -10.694 1.00 93.94 182 ARG A N 1
ATOM 1406 C CA . ARG A 1 182 ? -2.200 -10.400 -10.558 1.00 93.94 182 ARG A CA 1
ATOM 1407 C C . ARG A 1 182 ? -3.548 -10.429 -9.850 1.00 93.94 182 ARG A C 1
ATOM 1409 O O . ARG A 1 182 ? -3.740 -9.704 -8.886 1.00 93.94 182 ARG A O 1
ATOM 1416 N N . GLU A 1 183 ? -4.451 -11.304 -10.275 1.00 93.25 183 GLU A N 1
ATOM 1417 C CA . GLU A 1 183 ? -5.786 -11.435 -9.685 1.00 93.25 183 GLU A CA 1
ATOM 1418 C C . GLU A 1 183 ? -5.747 -11.755 -8.176 1.00 93.25 183 GLU A C 1
ATOM 1420 O O . GLU A 1 183 ? -6.485 -11.171 -7.383 1.00 93.25 183 GLU A O 1
ATOM 1425 N N . SER A 1 184 ? -4.848 -12.643 -7.745 1.00 93.00 184 SER A N 1
ATOM 1426 C CA . SER A 1 184 ? -4.660 -12.959 -6.325 1.00 93.00 184 SER A CA 1
ATOM 1427 C C . SER A 1 184 ? -4.085 -11.773 -5.548 1.00 93.00 184 SER A C 1
ATOM 1429 O O . SER A 1 184 ? -4.505 -11.532 -4.415 1.00 93.00 184 SER A O 1
ATOM 1431 N N . GLN A 1 185 ? -3.181 -10.998 -6.158 1.00 94.44 185 GLN A N 1
ATOM 1432 C CA . GLN A 1 185 ? -2.656 -9.769 -5.555 1.00 94.44 185 GLN A CA 1
ATOM 1433 C C . GLN A 1 185 ? -3.734 -8.674 -5.448 1.00 94.44 185 GLN A C 1
ATOM 1435 O O . GLN A 1 185 ? -3.836 -8.025 -4.411 1.00 94.44 185 GLN A O 1
ATOM 1440 N N . MET A 1 186 ? -4.610 -8.524 -6.447 1.00 95.00 186 MET A N 1
ATOM 1441 C CA . MET A 1 186 ? -5.756 -7.600 -6.391 1.00 95.00 186 MET A CA 1
ATOM 1442 C C . MET A 1 186 ? -6.735 -7.983 -5.278 1.00 95.00 186 MET A C 1
ATOM 1444 O O . MET A 1 186 ? -7.163 -7.133 -4.496 1.00 95.00 186 MET A O 1
ATOM 1448 N N . ARG A 1 187 ? -7.040 -9.282 -5.135 1.00 94.50 187 ARG A N 1
ATOM 1449 C CA . ARG A 1 187 ? -7.863 -9.783 -4.021 1.00 94.50 187 ARG A CA 1
ATOM 1450 C C . ARG A 1 187 ? -7.217 -9.522 -2.664 1.00 94.50 187 ARG A C 1
ATOM 1452 O O . ARG A 1 187 ? -7.933 -9.140 -1.740 1.00 94.50 187 ARG A O 1
ATOM 1459 N N . PHE A 1 188 ? -5.896 -9.687 -2.556 1.00 94.25 188 PHE A N 1
ATOM 1460 C CA . PHE A 1 188 ? -5.149 -9.331 -1.350 1.00 94.25 188 PHE A CA 1
ATOM 1461 C C . PHE A 1 188 ? -5.297 -7.842 -1.017 1.00 94.25 188 PHE A C 1
ATOM 1463 O O . PHE A 1 188 ? -5.648 -7.518 0.113 1.00 94.25 188 PHE A O 1
ATOM 1470 N N . VAL A 1 189 ? -5.105 -6.940 -1.986 1.00 94.81 189 VAL A N 1
ATOM 1471 C CA . VAL A 1 189 ? -5.249 -5.492 -1.757 1.00 94.81 189 VAL A CA 1
ATOM 1472 C C . VAL A 1 189 ? -6.673 -5.137 -1.340 1.00 94.81 189 VAL A C 1
ATOM 1474 O O . VAL A 1 189 ? -6.855 -4.400 -0.378 1.00 94.81 189 VAL A O 1
ATOM 1477 N N . ALA A 1 190 ? -7.690 -5.716 -1.977 1.00 94.25 190 ALA A N 1
ATOM 1478 C CA . ALA A 1 190 ? -9.073 -5.501 -1.562 1.00 94.25 190 ALA A CA 1
ATOM 1479 C C . ALA A 1 190 ? -9.333 -6.001 -0.128 1.00 94.25 190 ALA A C 1
ATOM 1481 O O . ALA A 1 190 ? -9.979 -5.315 0.656 1.00 94.25 190 ALA A O 1
ATOM 1482 N N . CYS A 1 191 ? -8.783 -7.162 0.243 1.00 93.56 191 CYS A N 1
ATOM 1483 C CA . CYS A 1 191 ? -8.852 -7.670 1.613 1.00 93.56 191 CYS A CA 1
ATOM 1484 C C . CYS A 1 191 ? -8.103 -6.771 2.611 1.00 93.56 191 CYS A C 1
ATOM 1486 O O . CYS A 1 191 ? -8.536 -6.628 3.753 1.00 93.56 191 CYS A O 1
ATOM 1488 N N . LEU A 1 192 ? -6.978 -6.177 2.210 1.00 93.44 192 LEU A N 1
ATOM 1489 C CA . LEU A 1 192 ? -6.256 -5.202 3.021 1.00 93.44 192 LEU A CA 1
ATOM 1490 C C . LEU A 1 192 ? -7.108 -3.947 3.246 1.00 93.44 192 LEU A C 1
ATOM 1492 O O . LEU A 1 192 ? -7.189 -3.483 4.376 1.00 93.44 192 LEU A O 1
ATOM 1496 N N . LEU A 1 193 ? -7.797 -3.443 2.220 1.00 93.62 193 LEU A N 1
ATOM 1497 C CA . LEU A 1 193 ? -8.732 -2.324 2.369 1.00 93.62 193 LEU A CA 1
ATOM 1498 C C . LEU A 1 193 ? -9.887 -2.667 3.317 1.00 93.62 193 LEU A C 1
ATOM 1500 O O . LEU A 1 193 ? -10.174 -1.879 4.213 1.00 93.62 193 LEU A O 1
ATOM 1504 N N . ASP A 1 194 ? -10.480 -3.860 3.200 1.00 92.12 194 ASP A N 1
ATOM 1505 C CA . ASP A 1 194 ? -11.493 -4.344 4.153 1.00 92.12 194 ASP A CA 1
ATOM 1506 C C . ASP A 1 194 ? -10.952 -4.380 5.593 1.00 92.12 194 ASP A C 1
ATOM 1508 O O . ASP A 1 194 ? -11.649 -4.018 6.541 1.00 92.12 194 ASP A O 1
ATOM 1512 N N . VAL A 1 195 ? -9.705 -4.831 5.778 1.00 91.12 195 VAL A N 1
ATOM 1513 C CA . VAL A 1 195 ? -9.043 -4.838 7.089 1.00 91.12 195 VAL A CA 1
ATOM 1514 C C . VAL A 1 195 ? -8.912 -3.416 7.617 1.00 91.12 195 VAL A C 1
ATOM 1516 O O . VAL A 1 195 ? -9.361 -3.176 8.734 1.00 91.12 195 VAL A O 1
ATOM 1519 N N . LEU A 1 196 ? -8.354 -2.493 6.831 1.00 90.44 196 LEU A N 1
ATOM 1520 C CA . LEU A 1 196 ? -8.127 -1.102 7.233 1.00 90.44 196 LEU A CA 1
ATOM 1521 C C . LEU A 1 196 ? -9.432 -0.380 7.583 1.00 90.44 196 LEU A C 1
ATOM 1523 O O . LEU A 1 196 ? -9.477 0.307 8.595 1.00 90.44 196 LEU A O 1
ATOM 1527 N N . ALA A 1 197 ? -10.500 -0.605 6.815 1.00 89.12 197 ALA A N 1
ATOM 1528 C CA . ALA A 1 197 ? -11.831 -0.063 7.094 1.00 89.12 197 ALA A CA 1
ATOM 1529 C C . ALA A 1 197 ? -12.436 -0.586 8.407 1.00 89.12 197 ALA A C 1
ATOM 1531 O O . ALA A 1 197 ? -13.257 0.075 9.032 1.00 89.12 197 ALA A O 1
ATOM 1532 N N . SER A 1 198 ? -12.056 -1.803 8.809 1.00 87.06 198 SER A N 1
ATOM 1533 C CA . SER A 1 198 ? -12.557 -2.460 10.022 1.00 87.06 198 SER A CA 1
ATOM 1534 C C . SER A 1 198 ? -11.729 -2.173 11.275 1.00 87.06 198 SER A C 1
ATOM 1536 O O . SER A 1 198 ? -12.079 -2.654 12.357 1.00 87.06 198 SER A O 1
ATOM 1538 N N . LEU A 1 199 ? -10.611 -1.451 11.143 1.00 82.56 199 LEU A N 1
ATOM 1539 C CA . LEU A 1 199 ? -9.830 -1.037 12.299 1.00 82.56 199 LEU A CA 1
ATOM 1540 C C . LEU A 1 199 ? -10.514 0.174 12.965 1.00 82.56 199 LEU A C 1
ATOM 1542 O O . LEU A 1 199 ? -10.910 1.096 12.258 1.00 82.56 199 LEU A O 1
ATOM 1546 N N . PRO A 1 200 ? -10.681 0.154 14.300 1.00 60.47 200 PRO A N 1
ATOM 1547 C CA . PRO A 1 200 ? -11.199 1.277 15.073 1.00 60.47 200 PRO A CA 1
ATOM 1548 C C . PRO A 1 200 ? -10.227 2.454 15.082 1.00 60.47 200 PRO A C 1
ATOM 1550 O O . PRO A 1 200 ? -8.997 2.191 15.027 1.00 60.47 200 PRO A O 1
#

Foldseek 3Di:
DDDDDDDDDDDDDPDDPDDLQAKEKEDAPCVVVDDPPDDDDDPDDDDDDDLQQAEDEEEFEADDPPGPDDLRVVLLVCLVVVCVVVPAAPSYDHHYRYYAYQDQVRRPVVLCVRLVPHAADDFPDVVQLQVQLVVVVHHYYYDNDLTDGSRVSSQVVNSVSCVVRRHDDIDIDDHDCVNPNSVRVSVSVRSSSNSVSPTD

pLDDT: mean 75.33, std 19.06, range [30.39, 95.38]

Sequence (200 aa):
RHSLPQQPSSSAAKAEEGYPDTFVFSRVPAEIYRDERGGRRRQDEMGSETPSEVAVHITGFGRFHGVPENPTEGIVAGLLDFMQDKGLPQGLRLGSCSVLETAGEGALAPLYRVLESAVPQAGADPGRVIWALAKRGYLARTSLDAGRFVCNYVYYHSLWLAEQHGFDSLFVHVPPFETIHRESQMRFVACLLDVLASLP

InterPro domains:
  IPR016125 Peptidase C15, pyroglutamyl peptidase I-like [PF01470] (129-176)
  IPR016125 Peptidase C15, pyroglutamyl peptidase I-like [PTHR23402] (141-198)
  IPR036440 Peptidase C15, pyroglutamyl peptidase I-like superfamily [G3DSA:3.40.630.20] (53-121)
  IPR036440 Peptidase C15, pyroglutamyl peptidase I-like superfamily [G3DSA:3.40.630.20] (122-198)
  IPR036440 Peptidase C15, pyroglutamyl peptidase I-like superfamily [SSF53182] (55-196)

Organism: Ensete ventricosum (NCBI:txid4639)

Radius of gyration: 17.32 Å; chains: 1; bounding box: 46×43×43 Å